Protein AF-L1JJF8-F1 (afdb_monomer_lite)

pLDDT: mean 75.27, std 17.09, range [31.27, 97.38]

Sequence (332 aa):
MLRVLYLCFYNLFGLCGWAMILFQVVSILLEGRVTNLWKELEGTVKLVQGAAVLEIMHSLLGLVRSPVSRTFVQVTSRLLTVWASMDPLYTYPYTPFPKGKGCNYSIDVVECSEEWNYYIGAMTLIAWSFAEIIRYSFYGINTVSPKSVPFVLVWFRYSGFIILYPVGVAGEMLCAYMTLPLLQKGMCPRFEGFLQTCPSYSVTLLYVFLANYVSCEDKACSAVEDGVWGLPWLYTTMLGERKKRLYPKPAPKLQGVVFPVSKNGERSTTNAAKEIFAMAMESTDAKMADKVKKEKNWRFGYTKHILNNLVVSAKSQKHQKLTKVLQGDRDC

Secondary structure (DSSP, 8-state):
-HHHHHHHH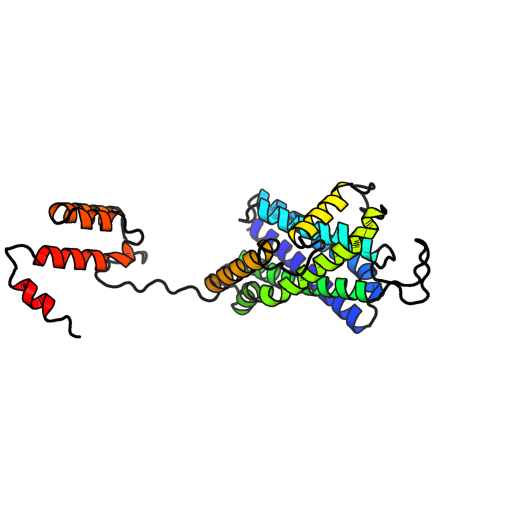HHHHHHHHHHHHHHHHHHHHHTT-GGGHHHHHHHHHHHHHHTTHHHHHHHHTTSS-S-HHHHHHHHHHHHIIIIIIIHHHHHS----S---TTPPPBTTB-S---THHHHHHHHHHHHHHHHHHHHHHHHHHHHH-TT---HHHHHHHHHTHHHHHHHHHHHHHHHHHHHHHHHHTT-----TTS--S--HHHHHHHHHHHHTT----SS-S-TTSSS-SHHHHHHHHHHHHHHHHHSPPPPPPP-SS-PPBPTTS-B---HHHHHHHHHHHHTT-HHHHHHHHH-TTHHHHHHHHHHHHHHHHHTSGGGHHHHHHHHHT---

Radius of gyration: 30.52 Å; chains: 1; bounding box: 66×54×93 Å

InterPro domains:
  IPR007482 Protein-tyrosine phosphatase-like, PTPLA [PF04387] (49-246)
  IPR007482 Protein-tyrosine phosphatase-like, PTPLA [PTHR11035] (5-246)

Organism: Guillardia theta (strain CCMP2712) (NCBI:txid905079)

Foldseek 3Di:
DVLLVVLLVLLVLLLVLLVVLLVLLVVCVVVVVLLCSCVVCLVSCCVSLVSLVVVLVCCVVVSDVDDSVVSCVVSVLSVLLSFLFVQLLSVFLDFPDDDDPPDDDDSPDNPDRDSVLSVLVSLLSNLVSQLRNLVSLQSSCCSVPVVPPDLVSVLCNLPVCVPSVVSNVVSSLVSLVGSLVVLVVQSGGPPPPDDPGSDPVSSVVSVVVNQQPDPDPDDDPPPPPPNHCPPVVVVVVSVVVSCCRNPPPPDPDQDDDFADADPVRDGDPDVVVLLVLLVVCCVQDVVLSVVSNPDPCCRRCVVVSVVVSVQSVCPPPVRVVVNVVVVVPPPD

Structure (mmCIF, N/CA/C/O backbone):
data_AF-L1JJF8-F1
#
_entry.id   AF-L1JJF8-F1
#
loop_
_atom_site.group_PDB
_atom_site.id
_atom_site.type_symbol
_atom_site.label_atom_id
_atom_site.label_alt_id
_atom_site.label_comp_id
_atom_site.label_asym_id
_atom_site.label_entity_id
_atom_site.label_seq_id
_atom_site.pdbx_PDB_ins_code
_atom_site.Cartn_x
_atom_site.Cartn_y
_atom_site.Cartn_z
_atom_site.occupancy
_atom_site.B_iso_or_equiv
_atom_site.auth_seq_id
_atom_site.auth_comp_id
_atom_site.auth_asym_id
_atom_site.auth_atom_id
_atom_site.pdbx_PDB_model_num
ATOM 1 N N . MET A 1 1 ? -9.416 -24.762 9.577 1.00 76.38 1 MET A N 1
ATOM 2 C CA . MET A 1 1 ? -7.965 -24.968 9.362 1.00 76.38 1 MET A CA 1
ATOM 3 C C . MET A 1 1 ? -7.557 -24.707 7.915 1.00 76.38 1 MET A C 1
ATOM 5 O O . MET A 1 1 ? -6.690 -23.870 7.716 1.00 76.38 1 MET A O 1
ATOM 9 N N . LEU A 1 2 ? -8.230 -25.295 6.915 1.00 87.38 2 LEU A N 1
ATOM 10 C CA . LEU A 1 2 ? -7.904 -25.105 5.488 1.00 87.38 2 LEU A CA 1
ATOM 11 C C . LEU A 1 2 ? -7.797 -23.631 5.044 1.00 87.38 2 LEU A C 1
ATOM 13 O O . LEU A 1 2 ? -6.813 -23.247 4.426 1.00 87.38 2 LEU A O 1
ATOM 17 N N . ARG A 1 3 ? -8.757 -22.781 5.439 1.00 88.44 3 ARG A N 1
ATOM 18 C CA . ARG A 1 3 ? -8.726 -21.329 5.166 1.00 88.44 3 ARG A CA 1
ATOM 19 C C . ARG A 1 3 ? -7.463 -20.641 5.692 1.00 88.44 3 ARG A C 1
ATOM 21 O O . ARG A 1 3 ? -6.893 -19.810 5.000 1.00 88.44 3 ARG A O 1
ATOM 28 N N . VAL A 1 4 ? -7.056 -20.960 6.921 1.00 87.56 4 VAL A N 1
ATOM 29 C CA . VAL A 1 4 ? -5.879 -20.350 7.562 1.00 87.56 4 VAL A CA 1
ATOM 30 C C . VAL A 1 4 ? -4.616 -20.795 6.836 1.00 87.56 4 VAL A C 1
ATOM 32 O O . VAL A 1 4 ? -3.789 -19.955 6.508 1.00 87.56 4 VAL A O 1
ATOM 35 N N . LEU A 1 5 ? -4.510 -22.087 6.519 1.00 90.38 5 LEU A N 1
ATOM 36 C CA . LEU A 1 5 ? -3.380 -22.646 5.781 1.00 90.38 5 LEU A CA 1
ATOM 37 C C . LEU A 1 5 ? -3.242 -22.016 4.386 1.00 90.38 5 LEU A C 1
ATOM 39 O O . LEU A 1 5 ? -2.166 -21.546 4.031 1.00 90.38 5 LEU A O 1
ATOM 43 N N . TYR A 1 6 ? -4.343 -21.929 3.636 1.00 93.50 6 TYR A N 1
ATOM 44 C CA . TYR A 1 6 ? -4.382 -21.263 2.333 1.00 93.50 6 TYR A CA 1
ATOM 45 C C . TYR A 1 6 ? -3.924 -19.801 2.416 1.00 93.50 6 TYR A C 1
ATOM 47 O O . TYR A 1 6 ? -3.052 -19.381 1.660 1.00 93.50 6 TYR A O 1
ATOM 55 N N . LEU A 1 7 ? -4.464 -19.033 3.369 1.00 92.12 7 LEU A N 1
ATOM 56 C CA . LEU A 1 7 ? -4.070 -17.637 3.564 1.00 92.12 7 LEU A CA 1
ATOM 57 C C . LEU A 1 7 ? -2.601 -17.512 3.993 1.00 92.12 7 LEU A C 1
ATOM 59 O O . LEU A 1 7 ? -1.944 -16.552 3.606 1.00 92.12 7 LEU A O 1
ATOM 63 N N . CYS A 1 8 ? -2.059 -18.466 4.753 1.00 92.12 8 CYS A N 1
ATOM 64 C CA . CYS A 1 8 ? -0.632 -18.487 5.081 1.00 92.12 8 CYS A CA 1
ATOM 65 C C . CYS A 1 8 ? 0.222 -18.677 3.825 1.00 92.12 8 CYS A C 1
ATOM 67 O O . CYS A 1 8 ? 1.155 -17.907 3.622 1.00 92.12 8 CYS A O 1
ATOM 69 N N . PHE A 1 9 ? -0.128 -19.632 2.956 1.00 93.62 9 PHE A N 1
ATOM 70 C CA . PHE A 1 9 ? 0.574 -19.833 1.686 1.00 93.62 9 PHE A CA 1
ATOM 71 C C . PHE A 1 9 ? 0.480 -18.615 0.770 1.00 93.62 9 PHE A C 1
ATOM 73 O O . PHE A 1 9 ? 1.494 -18.196 0.221 1.00 93.62 9 PHE A O 1
ATOM 80 N N . TYR A 1 10 ? -0.702 -18.007 0.651 1.00 94.50 10 TYR A N 1
ATOM 81 C CA . TYR A 1 10 ? -0.886 -16.791 -0.140 1.00 94.50 10 TYR A CA 1
ATOM 82 C C . TYR A 1 10 ? -0.010 -15.637 0.371 1.00 94.50 10 TYR A C 1
ATOM 84 O O . TYR A 1 10 ? 0.712 -15.011 -0.402 1.00 94.50 10 TYR A O 1
ATOM 92 N N . ASN A 1 11 ? -0.022 -15.384 1.684 1.00 94.75 11 ASN A N 1
ATOM 93 C CA . ASN A 1 11 ? 0.802 -14.327 2.272 1.00 94.75 11 ASN A CA 1
ATOM 94 C C . ASN A 1 11 ? 2.301 -14.635 2.146 1.00 94.75 11 ASN A C 1
ATOM 96 O O . ASN A 1 11 ? 3.083 -13.718 1.920 1.00 94.75 11 ASN A O 1
ATOM 100 N N . LEU A 1 12 ? 2.709 -15.903 2.262 1.00 95.31 12 LEU A N 1
ATOM 101 C CA . LEU A 1 12 ? 4.101 -16.309 2.070 1.00 95.31 12 LEU A CA 1
ATOM 102 C C . LEU A 1 12 ? 4.545 -16.125 0.614 1.00 95.31 12 LEU A C 1
ATOM 104 O O . LEU A 1 12 ? 5.628 -15.602 0.378 1.00 95.31 12 LEU A O 1
ATOM 108 N N . PHE A 1 13 ? 3.696 -16.487 -0.351 1.00 95.81 13 PHE A N 1
ATOM 109 C CA . PHE A 1 13 ? 3.946 -16.246 -1.771 1.00 95.81 13 PHE A CA 1
ATOM 110 C C . PHE A 1 13 ? 4.149 -14.754 -2.050 1.00 95.81 13 PHE A C 1
ATOM 112 O O . PHE A 1 13 ? 5.155 -14.377 -2.648 1.00 95.81 13 PHE A O 1
ATOM 119 N N . GLY A 1 14 ? 3.246 -13.901 -1.554 1.00 95.50 14 GLY A N 1
ATOM 120 C CA . GLY A 1 14 ? 3.381 -12.450 -1.678 1.00 95.50 14 GLY A CA 1
ATOM 121 C C . GLY A 1 14 ? 4.668 -11.933 -1.031 1.00 95.50 14 GLY A C 1
ATOM 122 O O . GLY A 1 14 ? 5.417 -11.188 -1.657 1.00 95.50 14 GLY A O 1
ATOM 123 N N . LEU A 1 15 ? 4.972 -12.375 0.192 1.00 96.44 15 LEU A N 1
ATOM 124 C CA . LEU A 1 15 ? 6.186 -11.990 0.913 1.00 96.44 15 LEU A CA 1
ATOM 125 C C . LEU A 1 15 ? 7.460 -12.353 0.138 1.00 96.44 15 LEU A C 1
ATOM 127 O O . LEU A 1 15 ? 8.314 -11.493 -0.067 1.00 96.44 15 LEU A O 1
ATOM 131 N N . CYS A 1 16 ? 7.583 -13.607 -0.300 1.00 97.00 16 CYS A N 1
ATOM 132 C CA . CYS A 1 16 ? 8.743 -14.086 -1.046 1.00 97.00 16 CYS A CA 1
ATOM 133 C C . CYS A 1 16 ? 8.856 -13.409 -2.416 1.00 97.00 16 CYS A C 1
ATOM 135 O O . CYS A 1 16 ? 9.957 -13.032 -2.808 1.00 97.00 16 CYS A O 1
ATOM 137 N N . GLY A 1 17 ? 7.734 -13.205 -3.112 1.00 96.62 17 GLY A N 1
ATOM 138 C CA . GLY A 1 17 ? 7.702 -12.526 -4.405 1.00 96.62 17 GLY A CA 1
ATOM 139 C C . GLY A 1 17 ? 8.221 -11.091 -4.318 1.00 96.62 17 GLY A C 1
ATOM 140 O O . GLY A 1 17 ? 9.129 -10.716 -5.054 1.00 96.62 17 GLY A O 1
ATOM 141 N N . TRP A 1 18 ? 7.721 -10.300 -3.365 1.00 97.12 18 TRP A N 1
ATOM 142 C CA . TRP A 1 18 ? 8.188 -8.921 -3.178 1.00 97.12 18 TRP A CA 1
ATOM 143 C C . TRP A 1 18 ? 9.603 -8.830 -2.598 1.00 97.12 18 TRP A C 1
ATOM 145 O O . TRP A 1 18 ? 10.335 -7.905 -2.940 1.00 97.12 18 TRP A O 1
ATOM 155 N N . ALA A 1 19 ? 10.025 -9.788 -1.768 1.00 97.38 19 ALA A N 1
ATOM 156 C CA . ALA A 1 19 ? 11.413 -9.867 -1.310 1.00 97.38 19 ALA A CA 1
ATOM 157 C C . ALA A 1 19 ? 12.384 -10.171 -2.463 1.00 97.38 19 ALA A C 1
ATOM 159 O O . ALA A 1 19 ? 13.449 -9.561 -2.539 1.00 97.38 19 ALA A O 1
ATOM 160 N N . MET A 1 20 ? 12.001 -11.064 -3.381 1.00 96.62 20 MET A N 1
ATOM 161 C CA . MET A 1 20 ? 12.774 -11.365 -4.587 1.00 96.62 20 MET A CA 1
ATOM 162 C C . MET A 1 20 ? 12.875 -10.141 -5.502 1.00 96.62 20 MET A C 1
ATOM 164 O O . MET A 1 20 ? 13.978 -9.798 -5.917 1.00 96.62 20 MET A O 1
ATOM 168 N N . ILE A 1 21 ? 11.759 -9.445 -5.746 1.00 96.75 21 ILE A N 1
ATOM 169 C CA . ILE A 1 21 ? 11.742 -8.191 -6.516 1.00 96.75 21 ILE A CA 1
ATOM 170 C C . ILE A 1 21 ? 12.691 -7.169 -5.883 1.00 96.75 21 ILE A C 1
ATOM 172 O O . ILE A 1 21 ? 13.545 -6.626 -6.578 1.00 96.75 21 ILE A O 1
ATOM 176 N N . LEU A 1 22 ? 12.603 -6.942 -4.567 1.00 97.12 22 LEU A N 1
ATOM 177 C CA . LEU A 1 22 ? 13.482 -5.999 -3.872 1.00 97.12 22 LEU A CA 1
ATOM 178 C C . LEU A 1 22 ? 14.960 -6.353 -4.051 1.00 97.12 22 LEU A C 1
ATOM 180 O O . LEU A 1 22 ? 15.766 -5.475 -4.348 1.00 97.12 22 LEU A O 1
ATOM 184 N N . PHE A 1 23 ? 15.302 -7.630 -3.878 1.00 96.38 23 PHE A N 1
ATOM 185 C CA . PHE A 1 23 ? 16.666 -8.112 -4.059 1.00 96.38 23 PHE A CA 1
ATOM 186 C C . PHE A 1 23 ? 17.162 -7.847 -5.485 1.00 96.38 23 PHE A C 1
ATOM 188 O O . PHE A 1 23 ? 18.214 -7.239 -5.653 1.00 96.38 23 PHE A O 1
ATOM 195 N N . GLN A 1 24 ? 16.372 -8.209 -6.500 1.00 94.81 24 GLN A N 1
ATOM 196 C CA . GLN A 1 24 ? 16.723 -7.997 -7.905 1.00 94.81 24 GLN A CA 1
ATOM 197 C C . GLN A 1 24 ? 16.903 -6.512 -8.245 1.00 94.81 24 GLN A C 1
ATOM 199 O O . GLN A 1 24 ? 17.901 -6.155 -8.868 1.00 94.81 24 GLN A O 1
ATOM 204 N N . VAL A 1 25 ? 15.995 -5.631 -7.797 1.00 95.50 25 VAL A N 1
ATOM 205 C CA . VAL A 1 25 ? 16.138 -4.182 -8.031 1.00 95.50 25 VAL A CA 1
ATOM 206 C C . VAL A 1 25 ? 17.438 -3.664 -7.419 1.00 95.50 25 VAL A C 1
ATOM 208 O O . VAL A 1 25 ? 18.188 -2.953 -8.083 1.00 95.50 25 VAL A O 1
ATOM 211 N N . VAL A 1 26 ? 17.722 -4.018 -6.162 1.00 95.50 26 VAL A N 1
ATOM 212 C CA . VAL A 1 26 ? 18.929 -3.549 -5.469 1.00 95.50 26 VAL A CA 1
ATOM 213 C C . VAL A 1 26 ? 20.191 -4.071 -6.154 1.00 95.50 26 VAL A C 1
ATOM 215 O O . VAL A 1 26 ? 21.112 -3.289 -6.372 1.00 95.50 26 VAL A O 1
ATOM 218 N N . SER A 1 27 ? 20.230 -5.345 -6.552 1.00 94.69 27 SER A N 1
ATOM 219 C CA . SER A 1 27 ? 21.360 -5.916 -7.295 1.00 94.69 27 SER A CA 1
ATOM 220 C C . SER A 1 27 ? 21.616 -5.178 -8.610 1.00 94.69 27 SER A C 1
ATOM 222 O O . SER A 1 27 ? 22.746 -4.773 -8.871 1.00 94.69 27 SER A O 1
ATOM 224 N N . ILE A 1 28 ? 20.571 -4.910 -9.398 1.00 93.50 28 ILE A N 1
ATOM 225 C CA . ILE A 1 28 ? 20.694 -4.186 -10.673 1.00 93.50 28 ILE A CA 1
ATOM 226 C C . ILE A 1 28 ? 21.213 -2.758 -10.465 1.00 93.50 28 ILE A C 1
ATOM 228 O O . ILE A 1 28 ? 22.040 -2.283 -11.247 1.00 93.50 28 ILE A O 1
ATOM 232 N N . LEU A 1 29 ? 20.758 -2.078 -9.407 1.00 93.56 29 LEU A N 1
ATOM 233 C CA . LEU A 1 29 ? 21.234 -0.738 -9.060 1.00 93.56 29 LEU A CA 1
ATOM 234 C C . LEU A 1 29 ? 22.703 -0.741 -8.623 1.00 93.56 29 LEU A C 1
ATOM 236 O O . LEU A 1 29 ? 23.457 0.131 -9.047 1.00 93.56 29 LEU A O 1
ATOM 240 N N . LEU A 1 30 ? 23.117 -1.712 -7.805 1.00 94.25 30 LEU A N 1
ATOM 241 C CA . LEU A 1 30 ? 24.504 -1.831 -7.341 1.00 94.25 30 LEU A CA 1
ATOM 242 C C . LEU A 1 30 ? 25.475 -2.166 -8.477 1.00 94.25 30 LEU A C 1
ATOM 244 O O . LEU A 1 30 ? 26.619 -1.722 -8.459 1.00 94.25 30 LEU A O 1
ATOM 248 N N . GLU A 1 31 ? 25.018 -2.918 -9.474 1.00 93.12 31 GLU A N 1
ATOM 249 C CA . GLU A 1 31 ? 25.802 -3.263 -10.661 1.00 93.12 31 GLU A CA 1
ATOM 250 C C . GLU A 1 31 ? 25.806 -2.155 -11.729 1.00 93.12 31 GLU A C 1
ATOM 252 O O . GLU A 1 31 ? 26.486 -2.287 -12.744 1.00 93.12 31 GLU A O 1
ATOM 257 N N . GLY A 1 32 ? 25.047 -1.069 -11.534 1.00 88.44 32 GLY A N 1
ATOM 258 C CA . GLY A 1 32 ? 24.953 0.035 -12.494 1.00 88.44 32 GLY A CA 1
ATOM 259 C C . GLY A 1 32 ? 24.222 -0.324 -13.793 1.00 88.44 32 GLY A C 1
ATOM 260 O O . GLY A 1 32 ? 24.342 0.387 -14.785 1.00 88.44 32 GLY A O 1
ATOM 261 N N . ARG A 1 33 ? 23.446 -1.418 -13.816 1.00 87.69 33 ARG A N 1
ATOM 262 C CA . ARG A 1 33 ? 22.752 -1.931 -15.014 1.00 87.69 33 ARG A CA 1
ATOM 263 C C . ARG A 1 33 ? 21.290 -1.482 -15.082 1.00 87.69 33 ARG A C 1
ATOM 265 O O . ARG A 1 33 ? 20.423 -2.253 -15.487 1.00 87.69 33 ARG A O 1
ATOM 272 N N . VAL A 1 34 ? 21.002 -0.242 -14.679 1.00 85.19 34 VAL A N 1
ATOM 273 C CA . VAL A 1 34 ? 19.629 0.262 -14.463 1.00 85.19 34 VAL A CA 1
ATOM 274 C C . VAL A 1 34 ? 18.732 0.158 -15.707 1.00 85.19 34 VAL A C 1
ATOM 276 O O . VAL A 1 34 ? 17.529 -0.049 -15.587 1.00 85.19 34 VAL A O 1
ATOM 279 N N . THR A 1 35 ? 19.307 0.201 -16.909 1.00 83.31 35 THR A N 1
ATOM 280 C CA . THR A 1 35 ? 18.588 0.032 -18.184 1.00 83.31 35 THR A CA 1
ATOM 281 C C . THR A 1 35 ? 18.005 -1.371 -18.382 1.00 83.31 35 THR A C 1
ATOM 283 O O . THR A 1 35 ? 17.014 -1.531 -19.089 1.00 83.31 35 THR A O 1
ATOM 286 N N . ASN A 1 36 ? 18.558 -2.395 -17.720 1.00 85.25 36 ASN A N 1
ATOM 287 C CA . ASN A 1 36 ? 18.043 -3.768 -17.760 1.00 85.25 36 ASN A CA 1
ATOM 288 C C . ASN A 1 36 ? 16.942 -4.033 -16.721 1.00 85.25 36 ASN A C 1
ATOM 290 O O . ASN A 1 36 ? 16.391 -5.133 -16.698 1.00 85.25 36 ASN A O 1
ATOM 294 N N . LEU A 1 37 ? 16.598 -3.042 -15.886 1.00 89.25 37 LEU A N 1
ATOM 295 C CA . LEU A 1 37 ? 15.653 -3.190 -14.778 1.00 89.25 37 LEU A CA 1
ATOM 296 C C . LEU A 1 37 ? 14.344 -3.852 -15.219 1.00 89.25 37 LEU A C 1
ATOM 298 O O . LEU A 1 37 ? 13.970 -4.892 -14.690 1.00 89.25 37 LEU A O 1
ATOM 302 N N . TRP A 1 38 ? 13.643 -3.274 -16.197 1.00 88.12 38 TRP A N 1
ATOM 303 C CA . TRP A 1 38 ? 12.345 -3.811 -16.608 1.00 88.12 38 TRP A CA 1
ATOM 304 C C . TRP A 1 38 ? 12.478 -5.154 -17.323 1.00 88.12 38 TRP A C 1
ATOM 306 O O . TRP A 1 38 ? 11.731 -6.076 -17.024 1.00 88.12 38 TRP A O 1
ATOM 316 N N . LYS A 1 39 ? 13.488 -5.305 -18.185 1.00 87.06 39 LYS A N 1
ATOM 317 C CA . LYS A 1 39 ? 13.734 -6.541 -18.939 1.00 87.06 39 LYS A CA 1
ATOM 318 C C . LYS A 1 39 ? 13.906 -7.767 -18.035 1.00 87.06 39 LYS A C 1
ATOM 320 O O . LYS A 1 39 ? 13.474 -8.856 -18.397 1.00 87.06 39 LYS A O 1
ATOM 325 N N . GLU A 1 40 ? 14.540 -7.597 -16.875 1.00 89.38 40 GLU A N 1
ATOM 326 C CA . GLU A 1 40 ? 14.749 -8.683 -15.912 1.00 89.38 40 GLU A CA 1
ATOM 327 C C . GLU A 1 40 ? 13.571 -8.851 -14.930 1.00 89.38 40 GLU A C 1
ATOM 329 O O . GLU A 1 40 ? 13.304 -9.967 -14.483 1.00 89.38 40 GLU A O 1
ATOM 334 N N . LEU A 1 41 ? 12.846 -7.774 -14.595 1.00 91.75 41 LEU A N 1
ATOM 335 C CA . LEU A 1 41 ? 11.808 -7.798 -13.555 1.00 91.75 41 LEU A CA 1
ATOM 336 C C . LEU A 1 41 ? 10.367 -7.906 -14.054 1.00 91.75 41 LEU A C 1
ATOM 338 O O . LEU A 1 41 ? 9.504 -8.289 -13.263 1.00 91.75 41 LEU A O 1
ATOM 342 N N . GLU A 1 42 ? 10.082 -7.578 -15.314 1.00 89.19 42 GLU A N 1
ATOM 343 C CA . GLU A 1 42 ? 8.723 -7.481 -15.862 1.00 89.19 42 GLU A CA 1
ATOM 344 C C . GLU A 1 42 ? 7.881 -8.721 -15.534 1.00 89.19 42 GLU A C 1
ATOM 346 O O . GLU A 1 42 ? 6.795 -8.604 -14.961 1.00 89.19 42 GLU A O 1
ATOM 351 N N . GLY A 1 43 ? 8.400 -9.915 -15.838 1.00 89.25 43 GLY A N 1
ATOM 352 C CA . GLY A 1 43 ? 7.693 -11.175 -15.601 1.00 89.25 43 GLY A CA 1
ATOM 353 C C . GLY A 1 43 ? 7.387 -11.408 -14.119 1.00 89.25 43 GLY A C 1
ATOM 354 O O . GLY A 1 43 ? 6.256 -11.742 -13.758 1.00 89.25 43 GLY A O 1
ATOM 355 N N . THR A 1 44 ? 8.367 -11.168 -13.246 1.00 91.94 44 THR A N 1
ATOM 356 C CA . THR A 1 44 ? 8.215 -11.333 -11.793 1.00 91.94 44 THR A CA 1
ATOM 357 C C . THR A 1 44 ? 7.209 -10.333 -11.223 1.00 91.94 44 THR A C 1
ATOM 359 O O . THR A 1 44 ? 6.315 -10.717 -10.467 1.00 91.94 44 THR A O 1
ATOM 362 N N . VAL A 1 45 ? 7.303 -9.057 -11.612 1.00 92.94 45 VAL A N 1
ATOM 363 C CA . VAL A 1 45 ? 6.400 -7.992 -11.149 1.00 92.94 45 VAL A CA 1
ATOM 364 C C . VAL A 1 45 ? 4.972 -8.257 -11.617 1.00 92.94 45 VAL A C 1
ATOM 366 O O . VAL A 1 45 ? 4.058 -8.216 -10.793 1.00 92.94 45 VAL A O 1
ATOM 369 N N . LYS A 1 46 ? 4.761 -8.594 -12.897 1.00 91.25 46 LYS A N 1
ATOM 370 C CA . LYS A 1 46 ? 3.430 -8.925 -13.434 1.00 91.25 46 LYS A CA 1
ATOM 371 C C . LYS A 1 46 ? 2.824 -10.146 -12.738 1.00 91.25 46 LYS A C 1
ATOM 373 O O . LYS A 1 46 ? 1.646 -10.116 -12.389 1.00 91.25 46 LYS A O 1
ATOM 378 N N . LEU A 1 47 ? 3.611 -11.189 -12.463 1.00 92.31 47 LEU A N 1
ATOM 379 C CA . LEU A 1 47 ? 3.129 -12.379 -11.754 1.00 92.31 47 LEU A CA 1
ATOM 380 C C . LEU A 1 47 ? 2.701 -12.055 -10.314 1.00 92.31 47 LEU A C 1
ATOM 382 O O . LEU A 1 47 ? 1.577 -12.360 -9.908 1.00 92.31 47 LEU A O 1
ATOM 386 N N . VAL A 1 48 ? 3.585 -11.421 -9.539 1.00 94.12 48 VAL A N 1
ATOM 387 C CA . VAL A 1 48 ? 3.346 -11.13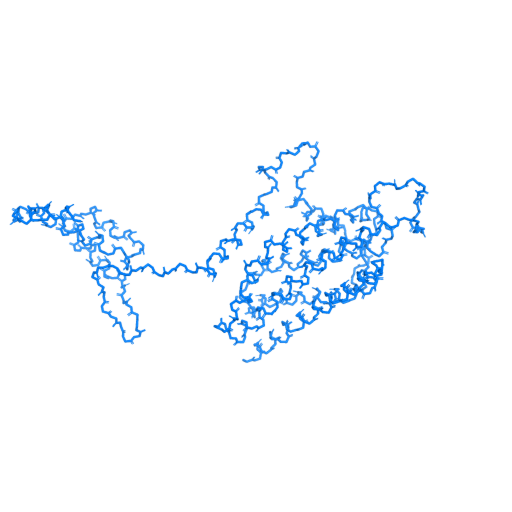1 -8.117 1.00 94.12 48 VAL A CA 1
ATOM 388 C C . VAL A 1 48 ? 2.233 -10.092 -7.948 1.00 94.12 48 VAL A C 1
ATOM 390 O O . VAL A 1 48 ? 1.358 -10.260 -7.098 1.00 94.12 48 VAL A O 1
ATOM 393 N N . GLN A 1 49 ? 2.214 -9.045 -8.776 1.00 92.75 49 GLN A N 1
ATOM 394 C CA . GLN A 1 49 ? 1.162 -8.028 -8.748 1.00 92.75 49 GLN A CA 1
ATOM 395 C C . GLN A 1 49 ? -0.175 -8.579 -9.272 1.00 92.75 49 GLN A C 1
ATOM 397 O O . GLN A 1 49 ? -1.226 -8.221 -8.742 1.00 92.75 49 GLN A O 1
ATOM 402 N N . GLY A 1 50 ? -0.153 -9.481 -10.258 1.00 90.75 50 GLY A N 1
ATOM 403 C CA . GLY A 1 50 ? -1.344 -10.159 -10.779 1.00 90.75 50 GLY A CA 1
ATOM 404 C C . GLY A 1 50 ? -2.015 -11.061 -9.741 1.00 90.75 50 GLY A C 1
ATOM 405 O O . GLY A 1 50 ? -3.243 -11.115 -9.668 1.00 90.75 50 GLY A O 1
ATOM 406 N N . ALA A 1 51 ? -1.233 -11.686 -8.854 1.00 92.44 51 ALA A N 1
ATOM 407 C CA . ALA A 1 51 ? -1.769 -12.475 -7.745 1.00 92.44 51 ALA A CA 1
ATOM 408 C C . ALA A 1 51 ? -2.661 -11.653 -6.791 1.00 92.44 51 ALA A C 1
ATOM 410 O O . ALA A 1 51 ? -3.548 -12.225 -6.158 1.00 92.44 51 ALA A O 1
ATOM 411 N N . ALA A 1 52 ? -2.511 -10.320 -6.746 1.00 90.44 52 ALA A N 1
ATOM 412 C CA . ALA A 1 52 ? -3.352 -9.440 -5.932 1.00 90.44 52 ALA A CA 1
ATOM 413 C C . ALA A 1 52 ? -4.834 -9.438 -6.360 1.00 90.44 52 ALA A C 1
ATOM 415 O O . ALA A 1 52 ? -5.702 -9.079 -5.564 1.00 90.44 52 ALA A O 1
ATOM 416 N N . VAL A 1 53 ? -5.168 -9.900 -7.574 1.00 90.94 53 VAL A N 1
ATOM 417 C CA . VAL A 1 53 ? -6.566 -10.132 -7.992 1.00 90.94 53 VAL A CA 1
ATOM 418 C C . VAL A 1 53 ? -7.267 -11.120 -7.052 1.00 90.94 53 VAL A C 1
ATOM 420 O O . VAL A 1 53 ? -8.461 -10.975 -6.771 1.00 90.94 53 VAL A O 1
ATOM 423 N N . LEU A 1 54 ? -6.527 -12.080 -6.486 1.00 91.06 54 LEU A N 1
ATOM 424 C CA . LEU A 1 54 ? -7.067 -13.005 -5.492 1.00 91.06 54 LEU A CA 1
ATOM 425 C C . LEU A 1 54 ? -7.544 -12.281 -4.226 1.00 91.06 54 LEU A C 1
ATOM 427 O O . LEU A 1 54 ? -8.481 -12.763 -3.602 1.00 91.06 54 LEU A O 1
ATOM 431 N N . GLU A 1 55 ? -7.011 -11.105 -3.877 1.00 89.62 55 GLU A N 1
ATOM 432 C CA . GLU A 1 55 ? -7.495 -10.323 -2.724 1.00 89.62 55 GLU A CA 1
ATOM 433 C C . GLU A 1 55 ? -8.930 -9.835 -2.929 1.00 89.62 55 GLU A C 1
ATOM 435 O O . GLU A 1 55 ? -9.735 -9.829 -1.990 1.00 89.62 55 GLU A O 1
ATOM 440 N N . ILE A 1 56 ? -9.281 -9.482 -4.171 1.00 88.81 56 ILE A N 1
ATOM 441 C CA . ILE A 1 56 ? -10.656 -9.137 -4.539 1.00 88.81 56 ILE A CA 1
ATOM 442 C C . ILE A 1 56 ? -11.539 -10.368 -4.315 1.00 88.81 56 ILE A C 1
ATOM 444 O O . ILE A 1 56 ? -12.560 -10.268 -3.633 1.00 88.81 56 ILE A O 1
ATOM 448 N N . MET A 1 57 ? -11.107 -11.543 -4.783 1.00 90.19 57 MET A N 1
ATOM 449 C CA . MET A 1 57 ? -11.833 -12.801 -4.571 1.00 90.19 57 MET A CA 1
ATOM 450 C C . MET A 1 57 ? -11.956 -13.156 -3.085 1.00 90.19 57 MET A C 1
ATOM 452 O O . MET A 1 57 ? -13.019 -13.581 -2.634 1.00 90.19 57 MET A O 1
ATOM 456 N N . HIS A 1 58 ? -10.912 -12.930 -2.283 1.00 91.56 58 HIS A N 1
ATOM 457 C CA . HIS A 1 58 ? -10.946 -13.188 -0.844 1.00 91.56 58 HIS A CA 1
ATOM 458 C C . HIS A 1 58 ? -11.962 -12.302 -0.126 1.00 91.56 58 HIS A C 1
ATOM 460 O O . HIS A 1 58 ? -12.626 -12.768 0.802 1.00 91.56 58 HIS A O 1
ATOM 466 N N . SER A 1 59 ? -12.090 -11.040 -0.542 1.00 88.62 59 SER A N 1
ATOM 467 C CA . SER A 1 59 ? -13.095 -10.123 0.001 1.00 88.62 59 SER A CA 1
ATOM 468 C C . SER A 1 59 ? -14.518 -10.505 -0.430 1.00 88.62 59 SER A C 1
ATOM 470 O O . SER A 1 59 ? -15.407 -10.567 0.418 1.00 88.62 59 SER A O 1
ATOM 472 N N . LEU A 1 60 ? -14.717 -10.850 -1.710 1.00 88.81 60 LEU A N 1
ATOM 473 C CA . LEU A 1 60 ? -16.008 -11.250 -2.283 1.00 88.81 60 LEU A CA 1
ATOM 474 C C . LEU A 1 60 ? -16.563 -12.521 -1.635 1.00 88.81 60 LEU A C 1
ATOM 476 O O . LEU A 1 60 ? -17.737 -12.579 -1.285 1.00 88.81 60 LEU A O 1
ATOM 480 N N . LEU A 1 61 ? -15.705 -13.523 -1.432 1.00 89.00 61 LEU A N 1
ATOM 481 C CA . LEU A 1 61 ? -16.077 -14.809 -0.835 1.00 89.00 61 LEU A CA 1
ATOM 482 C C . LEU A 1 61 ? -16.112 -14.773 0.705 1.00 89.00 61 LEU A C 1
ATOM 484 O O . LEU A 1 61 ? -16.341 -15.799 1.344 1.00 89.00 61 LEU A O 1
ATOM 488 N N . GLY A 1 62 ? -15.829 -13.625 1.337 1.00 85.19 62 GLY A N 1
ATOM 489 C CA . GLY A 1 62 ? -15.784 -13.499 2.799 1.00 85.19 62 GLY A CA 1
ATOM 490 C C . GLY A 1 62 ? -14.621 -14.251 3.473 1.00 85.19 62 GLY A C 1
ATOM 491 O O . GLY A 1 62 ? -14.600 -14.419 4.702 1.00 85.19 62 GLY A O 1
ATOM 492 N N . LEU A 1 63 ? -13.618 -14.679 2.696 1.00 85.06 63 LEU A N 1
ATOM 493 C CA . LEU A 1 63 ? -12.368 -15.262 3.200 1.00 85.06 63 LEU A CA 1
ATOM 494 C C . LEU A 1 63 ? -11.541 -14.244 3.991 1.00 85.06 63 LEU A C 1
ATOM 496 O O . LEU A 1 63 ? -10.780 -14.643 4.875 1.00 85.06 63 LEU A O 1
ATOM 500 N N . VAL A 1 64 ? -11.732 -12.946 3.755 1.00 84.00 64 VAL A N 1
ATOM 501 C CA . VAL A 1 64 ? -11.166 -11.851 4.554 1.00 84.00 64 VAL A CA 1
ATOM 502 C C . VAL A 1 64 ? -12.248 -10.799 4.807 1.00 84.00 64 VAL A C 1
ATOM 504 O O . VAL A 1 64 ? -13.049 -10.487 3.933 1.00 84.00 64 VAL A O 1
ATOM 507 N N . ARG A 1 65 ? -12.281 -10.235 6.021 1.00 79.88 65 ARG A N 1
ATOM 508 C CA . ARG A 1 65 ? -13.211 -9.153 6.384 1.00 79.88 65 ARG A CA 1
ATOM 509 C C . ARG A 1 65 ? -12.687 -7.816 5.853 1.00 79.88 65 ARG A C 1
ATOM 511 O O . ARG A 1 65 ? -12.070 -7.062 6.600 1.00 79.88 65 ARG A O 1
ATOM 518 N N . SER A 1 66 ? -12.915 -7.539 4.574 1.00 79.88 66 SER A N 1
ATOM 519 C CA . SER A 1 66 ? -12.612 -6.247 3.952 1.00 79.88 66 SER A CA 1
ATOM 520 C C . SER A 1 66 ? -13.764 -5.811 3.042 1.00 79.88 66 SER A C 1
ATOM 522 O O . SER A 1 66 ? -14.355 -6.669 2.386 1.00 79.88 66 SER A O 1
ATOM 524 N N . PRO A 1 67 ? -14.114 -4.513 2.982 1.00 84.25 67 PRO A N 1
ATOM 525 C CA . PRO A 1 67 ? -15.084 -4.020 2.012 1.00 84.25 67 PRO A CA 1
ATOM 526 C C . PRO A 1 67 ? -14.572 -4.231 0.582 1.00 84.25 67 PRO A C 1
ATOM 528 O O . PRO A 1 67 ? -13.528 -3.688 0.218 1.00 84.25 67 PRO A O 1
ATOM 531 N N . VAL A 1 68 ? -15.345 -4.959 -0.227 1.00 80.50 68 VAL A N 1
ATOM 532 C CA . VAL A 1 68 ? -14.998 -5.332 -1.611 1.00 80.50 68 VAL A CA 1
ATOM 533 C C . VAL A 1 68 ? -14.649 -4.118 -2.474 1.00 80.50 68 VAL A C 1
ATOM 535 O O . VAL A 1 68 ? -13.702 -4.156 -3.253 1.00 80.50 68 VAL A O 1
ATOM 538 N N . SER A 1 69 ? -15.380 -3.011 -2.319 1.00 72.69 69 SER A N 1
ATOM 539 C CA . SER A 1 69 ? -15.123 -1.787 -3.086 1.00 72.69 69 SER A CA 1
ATOM 540 C C . SER A 1 69 ? -13.732 -1.211 -2.821 1.00 72.69 69 SER A C 1
ATOM 542 O O . SER A 1 69 ? -13.058 -0.769 -3.748 1.00 72.69 69 SER A O 1
ATOM 544 N N . ARG A 1 70 ? -13.263 -1.263 -1.567 1.00 73.25 70 ARG A N 1
ATOM 545 C CA . ARG A 1 70 ? -11.939 -0.746 -1.196 1.00 73.25 70 ARG A CA 1
ATOM 546 C C . ARG A 1 70 ? -10.829 -1.627 -1.754 1.00 73.25 70 ARG A C 1
ATOM 548 O O . ARG A 1 70 ? -9.864 -1.099 -2.292 1.00 73.25 70 ARG A O 1
ATOM 555 N N . THR A 1 71 ? -10.981 -2.948 -1.666 1.00 79.19 71 THR A N 1
ATOM 556 C CA . THR A 1 71 ? -10.012 -3.896 -2.237 1.00 79.19 71 THR A CA 1
ATOM 557 C C . THR A 1 71 ? -9.984 -3.822 -3.757 1.00 79.19 71 THR A C 1
ATOM 559 O O . THR A 1 71 ? -8.910 -3.873 -4.341 1.00 79.19 71 THR A O 1
ATOM 562 N N . PHE A 1 72 ? -11.137 -3.629 -4.402 1.00 79.06 72 PHE A N 1
ATOM 563 C CA . PHE A 1 72 ? -11.220 -3.473 -5.851 1.00 79.06 72 PHE A CA 1
ATOM 564 C C . PHE A 1 72 ? -10.447 -2.244 -6.340 1.00 79.06 72 PHE A C 1
ATOM 566 O O . PHE A 1 72 ? -9.592 -2.383 -7.212 1.00 79.06 72 PHE A O 1
ATOM 573 N N . VAL A 1 73 ? -10.701 -1.064 -5.758 1.00 77.19 73 VAL A N 1
ATOM 574 C CA . VAL A 1 73 ? -9.998 0.174 -6.143 1.00 77.19 73 VAL A CA 1
ATOM 575 C C . VAL A 1 73 ? -8.497 0.048 -5.880 1.00 77.19 73 VAL A C 1
ATOM 577 O O . VAL A 1 73 ? -7.702 0.397 -6.745 1.00 77.19 73 VAL A O 1
ATOM 580 N N . GLN A 1 74 ? -8.113 -0.506 -4.725 1.00 78.38 74 GLN A N 1
ATOM 581 C CA . GLN A 1 74 ? -6.710 -0.672 -4.341 1.00 78.38 74 GLN A CA 1
ATOM 582 C C . GLN A 1 74 ? -5.940 -1.627 -5.266 1.00 78.38 74 GLN A C 1
ATOM 584 O O . GLN A 1 74 ? -4.784 -1.368 -5.589 1.00 78.38 74 GLN A O 1
ATOM 589 N N . VAL A 1 75 ? -6.544 -2.748 -5.665 1.00 85.19 75 VAL A N 1
ATOM 590 C CA . VAL A 1 75 ? -5.886 -3.723 -6.547 1.00 85.19 75 VAL A CA 1
ATOM 591 C C . VAL A 1 75 ? -5.876 -3.213 -7.985 1.00 85.19 75 VAL A C 1
ATOM 593 O O . VAL A 1 75 ? -4.835 -3.247 -8.636 1.00 85.19 75 VAL A O 1
ATOM 596 N N . THR A 1 76 ? -7.001 -2.681 -8.468 1.00 80.00 76 THR A N 1
ATOM 597 C CA . THR A 1 76 ? -7.122 -2.194 -9.849 1.00 80.00 76 THR A CA 1
ATOM 598 C C . THR A 1 76 ? -6.183 -1.024 -10.118 1.00 80.00 76 THR A C 1
ATOM 600 O O . THR A 1 76 ? -5.547 -1.011 -11.165 1.00 80.00 76 THR A O 1
ATOM 603 N N . SER A 1 77 ? -6.019 -0.083 -9.178 1.00 79.38 77 SER A N 1
ATOM 604 C CA . SER A 1 77 ? -5.080 1.033 -9.362 1.00 79.38 77 SER A CA 1
ATOM 605 C C . SER A 1 77 ? -3.644 0.547 -9.578 1.00 79.38 77 SER A C 1
ATOM 607 O O . SER A 1 77 ? -2.951 1.031 -10.465 1.00 79.38 77 SER A O 1
ATOM 609 N N . ARG A 1 78 ? -3.217 -0.477 -8.833 1.00 83.00 78 ARG A N 1
ATOM 610 C CA . ARG A 1 78 ? -1.867 -1.050 -8.923 1.00 83.00 78 ARG A CA 1
ATOM 611 C C . ARG A 1 78 ? -1.653 -1.858 -10.199 1.00 83.00 78 ARG A C 1
ATOM 613 O O . ARG A 1 78 ? -0.572 -1.798 -10.781 1.00 83.00 78 ARG A O 1
ATOM 620 N N . LEU A 1 79 ? -2.680 -2.584 -10.645 1.00 86.00 79 LEU A N 1
ATOM 621 C CA . LEU A 1 79 ? -2.673 -3.253 -11.948 1.00 86.00 79 LEU A CA 1
ATOM 622 C C . LEU A 1 79 ? -2.600 -2.225 -13.086 1.00 86.00 79 LEU A C 1
ATOM 624 O O . LEU A 1 79 ? -1.836 -2.406 -14.026 1.00 86.00 79 LEU A O 1
ATOM 628 N N . LEU A 1 80 ? -3.325 -1.110 -12.992 1.00 81.25 80 LEU A N 1
ATOM 629 C CA . LEU A 1 80 ? -3.216 -0.038 -13.980 1.00 81.25 80 LEU A CA 1
ATOM 630 C C . LEU A 1 80 ? -1.807 0.560 -13.999 1.00 81.25 80 LEU A C 1
ATOM 632 O O . LEU A 1 80 ? -1.254 0.725 -15.076 1.00 81.25 80 LEU A O 1
ATOM 636 N N . THR A 1 81 ? -1.168 0.794 -12.854 1.00 83.75 81 THR A N 1
ATOM 637 C CA . THR A 1 81 ? 0.213 1.297 -12.857 1.00 83.75 81 THR A CA 1
ATOM 638 C C . THR A 1 81 ? 1.185 0.330 -13.537 1.00 83.75 81 THR A C 1
ATOM 640 O O . THR A 1 81 ? 2.010 0.762 -14.336 1.00 83.75 81 THR A O 1
ATOM 643 N N . VAL A 1 82 ? 1.102 -0.976 -13.265 1.00 87.88 82 VAL A N 1
ATOM 644 C CA . VAL A 1 82 ? 2.037 -1.946 -13.865 1.00 87.88 82 VAL A CA 1
ATOM 645 C C . VAL A 1 82 ? 1.771 -2.135 -15.359 1.00 87.88 82 VAL A C 1
ATOM 647 O O . VAL A 1 82 ? 2.700 -2.023 -16.151 1.00 87.88 82 VAL A O 1
ATOM 650 N N . TRP A 1 83 ? 0.520 -2.387 -15.754 1.00 84.31 83 TRP A N 1
ATOM 651 C CA . TRP A 1 83 ? 0.187 -2.692 -17.148 1.00 84.31 83 TRP A CA 1
ATOM 652 C C . TRP A 1 83 ? -0.024 -1.437 -17.995 1.00 84.31 83 TRP A C 1
ATOM 654 O O . TRP A 1 83 ? 0.422 -1.406 -19.126 1.00 84.31 83 TRP A O 1
ATOM 664 N N . ALA A 1 84 ? -0.696 -0.399 -17.505 1.00 79.44 84 ALA A N 1
ATOM 665 C CA . ALA A 1 84 ? -0.976 0.793 -18.310 1.00 79.44 84 ALA A CA 1
ATOM 666 C C . ALA A 1 84 ? 0.134 1.854 -18.245 1.00 79.44 84 ALA A C 1
ATOM 668 O O . ALA A 1 84 ? 0.235 2.633 -19.189 1.00 79.44 84 ALA A O 1
ATOM 669 N N . SER A 1 85 ? 0.963 1.880 -17.189 1.00 81.56 85 SER A N 1
ATOM 670 C CA . SER A 1 85 ? 2.084 2.830 -17.067 1.00 81.56 85 SER A CA 1
ATOM 671 C C . SER A 1 85 ? 3.445 2.175 -17.321 1.00 81.56 85 SER A C 1
ATOM 673 O O . SER A 1 85 ? 4.093 2.453 -18.320 1.00 81.56 85 SER A O 1
ATOM 675 N N . MET A 1 86 ? 3.901 1.297 -16.424 1.00 85.06 86 MET A N 1
ATOM 676 C CA . MET A 1 86 ? 5.286 0.805 -16.431 1.00 85.06 86 MET A CA 1
ATOM 677 C C . MET A 1 86 ? 5.598 -0.051 -17.665 1.00 85.06 86 MET A C 1
ATOM 679 O O . MET A 1 86 ? 6.633 0.145 -18.293 1.00 85.06 86 MET A O 1
ATOM 683 N N . ASP A 1 87 ? 4.692 -0.949 -18.051 1.00 83.75 87 ASP A N 1
ATOM 684 C CA . ASP A 1 87 ? 4.887 -1.834 -19.201 1.00 83.75 87 ASP A CA 1
ATOM 685 C C . ASP A 1 87 ? 5.166 -1.087 -20.519 1.00 83.75 87 ASP A C 1
ATOM 687 O O . ASP A 1 87 ? 6.240 -1.285 -21.091 1.00 83.75 87 ASP A O 1
ATOM 691 N N . PRO A 1 88 ? 4.291 -0.185 -21.006 1.00 77.25 88 PRO A N 1
ATOM 692 C CA . PRO A 1 88 ? 4.580 0.582 -22.216 1.00 77.25 88 PRO A CA 1
ATOM 693 C C . PRO A 1 88 ? 5.761 1.547 -22.038 1.00 77.25 88 PRO A C 1
ATOM 695 O O . PRO A 1 88 ? 6.534 1.714 -22.978 1.00 77.25 88 PRO A O 1
ATOM 698 N N . LEU A 1 89 ? 5.945 2.143 -20.853 1.00 79.31 89 LEU A N 1
ATOM 699 C CA . LEU A 1 89 ? 7.039 3.086 -20.597 1.00 79.31 89 LEU A CA 1
ATOM 700 C C . LEU A 1 89 ? 8.427 2.461 -20.773 1.00 79.31 89 LEU A C 1
ATOM 702 O O . LEU A 1 89 ? 9.341 3.135 -21.239 1.00 79.31 89 LEU A O 1
ATOM 706 N N . TYR A 1 90 ? 8.590 1.198 -20.377 1.00 79.38 90 TYR A N 1
ATOM 707 C CA . TYR A 1 90 ? 9.880 0.506 -20.424 1.00 79.38 90 TYR A CA 1
ATOM 708 C C . TYR A 1 90 ? 10.010 -0.478 -21.589 1.00 79.38 90 TYR A C 1
ATOM 710 O O . TYR A 1 90 ? 11.120 -0.902 -21.903 1.00 79.38 90 TYR A O 1
ATOM 718 N N . THR A 1 91 ? 8.902 -0.832 -22.246 1.00 76.88 91 THR A N 1
ATOM 719 C CA . THR A 1 91 ? 8.921 -1.630 -23.483 1.00 76.88 91 THR A CA 1
ATOM 720 C C . THR A 1 91 ? 9.226 -0.761 -24.697 1.00 76.88 91 THR A C 1
ATOM 722 O O . THR A 1 91 ? 9.967 -1.188 -25.584 1.00 76.88 91 THR A O 1
ATOM 725 N N . TYR A 1 92 ? 8.658 0.449 -24.756 1.00 68.81 92 TYR A N 1
ATOM 726 C CA . TYR A 1 92 ? 8.874 1.365 -25.869 1.00 68.81 92 TYR A CA 1
ATOM 727 C C . TYR A 1 92 ? 9.955 2.393 -25.515 1.00 68.81 92 TYR A C 1
ATOM 729 O O . TYR A 1 92 ? 9.889 3.027 -24.463 1.00 68.81 92 TYR A O 1
ATOM 737 N N . PRO A 1 93 ? 10.941 2.613 -26.396 1.00 59.31 93 PRO A N 1
ATOM 738 C CA . PRO A 1 93 ? 12.018 3.567 -26.171 1.00 59.31 93 PRO A CA 1
ATOM 739 C C . PRO A 1 93 ? 11.513 5.006 -26.354 1.00 59.31 93 PRO A C 1
ATOM 741 O O . PRO A 1 93 ? 11.663 5.613 -27.415 1.00 59.31 93 PRO A O 1
ATOM 744 N N . TYR A 1 94 ? 10.879 5.566 -25.327 1.00 57.47 94 TYR A N 1
ATOM 745 C CA . TYR A 1 94 ? 10.336 6.921 -25.366 1.00 57.47 94 TYR A CA 1
ATOM 746 C C . TYR A 1 94 ? 10.667 7.708 -24.101 1.00 57.47 94 TYR A C 1
ATOM 748 O O . TYR A 1 94 ? 10.537 7.221 -22.978 1.00 57.47 94 TYR A O 1
ATOM 756 N N . THR A 1 95 ? 11.065 8.963 -24.295 1.00 54.50 95 THR A N 1
ATOM 757 C CA . THR A 1 95 ? 11.330 9.927 -23.229 1.00 54.50 95 THR A CA 1
ATOM 758 C C . THR A 1 95 ? 10.420 11.150 -23.398 1.00 54.50 95 THR A C 1
ATOM 760 O O . THR A 1 95 ? 10.345 11.719 -24.488 1.00 54.50 95 THR A O 1
ATOM 763 N N . PRO A 1 96 ? 9.698 11.566 -22.342 1.00 50.59 96 PRO A N 1
ATOM 764 C CA . PRO A 1 96 ? 8.812 12.734 -22.382 1.00 50.59 96 PRO A CA 1
ATOM 765 C C . PRO A 1 96 ? 9.517 14.065 -22.053 1.00 50.59 96 PRO A C 1
ATOM 767 O O . PRO A 1 96 ? 8.915 15.123 -22.227 1.00 50.59 96 PRO A O 1
ATOM 770 N N . PHE A 1 97 ? 10.762 14.042 -21.560 1.00 49.62 97 PHE A N 1
ATOM 771 C CA . PHE A 1 97 ? 11.511 15.240 -21.154 1.00 49.62 97 PHE A CA 1
ATOM 772 C C . PHE A 1 97 ? 12.199 15.950 -22.340 1.00 49.62 97 PHE A C 1
ATOM 774 O O . PHE A 1 97 ? 12.473 15.326 -23.368 1.00 49.62 97 PHE A O 1
ATOM 781 N N . PRO A 1 98 ? 12.453 17.273 -22.247 1.00 45.81 98 PRO A N 1
ATOM 782 C CA . PRO A 1 98 ? 12.994 18.048 -23.355 1.00 45.81 98 PRO A CA 1
ATOM 783 C C . PRO A 1 98 ? 14.425 17.635 -23.724 1.00 45.81 98 PRO A C 1
ATOM 785 O O . PRO A 1 98 ? 15.296 17.482 -22.878 1.00 45.81 98 PRO A O 1
ATOM 788 N N . LYS A 1 99 ? 14.628 17.527 -25.040 1.00 50.72 99 LYS A N 1
ATOM 789 C CA . LYS A 1 99 ? 15.853 17.208 -25.786 1.00 50.72 99 LYS A CA 1
ATOM 790 C C . LYS A 1 99 ? 17.167 17.584 -25.079 1.00 50.72 99 LYS A C 1
ATOM 792 O O . LYS A 1 99 ? 17.470 18.767 -24.916 1.00 50.72 99 LYS A O 1
ATOM 797 N N . GLY A 1 100 ? 18.045 16.601 -24.880 1.00 49.16 100 GLY A N 1
ATOM 798 C CA . GLY A 1 100 ? 19.483 16.851 -25.003 1.00 49.16 100 GLY A CA 1
ATOM 799 C C . GLY A 1 100 ? 19.795 17.324 -26.432 1.00 49.16 100 GLY A C 1
ATOM 800 O O . GLY A 1 100 ? 19.193 16.844 -27.396 1.00 49.16 100 GLY A O 1
ATOM 801 N N . LYS A 1 101 ? 20.685 18.310 -26.605 1.00 42.12 101 LYS A N 1
ATOM 802 C CA . LYS A 1 101 ? 21.068 18.802 -27.943 1.00 42.12 101 LYS A CA 1
ATOM 803 C C . LYS A 1 101 ? 21.621 17.636 -28.783 1.00 42.12 101 LYS A C 1
ATOM 805 O O . LYS A 1 101 ? 22.681 17.124 -28.448 1.00 42.12 101 LYS A O 1
ATOM 810 N N . GLY A 1 102 ? 20.935 17.259 -29.868 1.00 53.22 102 GLY A N 1
ATOM 811 C CA . GLY A 1 102 ? 21.425 16.277 -30.851 1.00 53.22 102 GLY A CA 1
ATOM 812 C C . GLY A 1 102 ? 20.555 15.037 -31.096 1.00 53.22 102 GLY A C 1
ATOM 813 O O . GLY A 1 102 ? 20.853 14.304 -32.028 1.00 53.22 102 GLY A O 1
ATOM 814 N N . CYS A 1 103 ? 19.481 14.804 -30.334 1.00 53.44 103 CYS A N 1
ATOM 815 C CA . CYS A 1 103 ? 18.631 13.619 -30.531 1.00 53.44 103 CYS A CA 1
ATOM 816 C C . CYS A 1 103 ? 17.534 13.867 -31.590 1.00 53.44 103 CYS A C 1
ATOM 818 O O . CYS A 1 103 ? 16.673 14.736 -31.393 1.00 53.44 103 CYS A O 1
ATOM 820 N N . ASN A 1 104 ? 17.520 13.085 -32.676 1.00 50.00 104 ASN A N 1
ATOM 821 C CA . ASN A 1 104 ? 16.401 13.012 -33.625 1.00 50.00 104 ASN A CA 1
ATOM 822 C C . ASN A 1 104 ? 15.501 11.823 -33.257 1.00 50.00 104 ASN A C 1
ATOM 824 O O . ASN A 1 104 ? 15.984 10.723 -33.027 1.00 50.00 104 ASN A O 1
ATOM 828 N N . TYR A 1 105 ? 14.182 12.029 -33.186 1.00 51.34 105 TYR A N 1
ATOM 829 C CA . TYR A 1 105 ? 13.256 10.949 -32.833 1.00 51.34 105 TYR A CA 1
ATOM 830 C C . TYR A 1 105 ? 12.748 10.231 -34.084 1.00 51.34 105 TYR A C 1
ATOM 832 O O . TYR A 1 105 ? 12.109 10.845 -34.939 1.00 51.34 105 TYR A O 1
ATOM 840 N N . SER A 1 106 ? 12.955 8.919 -34.137 1.00 45.16 106 SER A N 1
ATOM 841 C CA . SER A 1 106 ? 12.119 7.993 -34.901 1.00 45.16 106 SER A CA 1
ATOM 842 C C . SER A 1 106 ? 11.690 6.870 -33.956 1.00 45.16 106 SER A C 1
ATOM 844 O O . SER A 1 106 ? 12.447 6.499 -33.062 1.00 45.16 106 SER A O 1
ATOM 846 N N . ILE A 1 107 ? 10.466 6.357 -34.123 1.00 50.22 107 ILE A N 1
ATOM 847 C CA . ILE A 1 107 ? 9.902 5.254 -33.314 1.00 50.22 107 ILE A CA 1
ATOM 848 C C . ILE A 1 107 ? 10.814 4.009 -33.331 1.00 50.22 107 ILE A C 1
ATOM 850 O O . ILE A 1 107 ? 10.777 3.207 -32.401 1.00 50.22 107 ILE A O 1
ATOM 854 N N . ASP A 1 108 ? 11.676 3.907 -34.345 1.00 44.53 108 ASP A N 1
ATOM 855 C CA . ASP A 1 108 ? 12.538 2.761 -34.619 1.00 44.53 108 ASP A CA 1
ATOM 856 C C . ASP A 1 108 ? 13.980 2.910 -34.091 1.00 44.53 108 ASP A C 1
ATOM 858 O O . ASP A 1 108 ? 14.733 1.937 -34.114 1.00 44.53 108 ASP A O 1
ATOM 862 N N . VAL A 1 109 ? 14.394 4.094 -33.606 1.00 46.12 109 VAL A N 1
ATOM 863 C CA . VAL A 1 109 ? 15.793 4.356 -33.209 1.00 46.12 109 VAL A CA 1
ATOM 864 C C . VAL A 1 109 ? 15.883 4.924 -31.791 1.00 46.12 109 VAL A C 1
ATOM 866 O O . VAL A 1 109 ? 15.517 6.066 -31.513 1.00 46.12 109 VAL A O 1
ATOM 869 N N . VAL A 1 110 ? 16.424 4.102 -30.887 1.00 51.81 110 VAL A N 1
ATOM 870 C CA . VAL A 1 110 ? 16.697 4.427 -29.478 1.00 51.81 110 VAL A CA 1
ATOM 871 C C . VAL A 1 110 ? 17.981 5.240 -29.376 1.00 51.81 110 VAL A C 1
ATOM 873 O O . VAL A 1 110 ? 19.021 4.717 -28.992 1.00 51.81 110 VAL A O 1
ATOM 876 N N . GLU A 1 111 ? 17.943 6.518 -29.742 1.00 42.75 111 GLU A N 1
ATOM 877 C CA . GLU A 1 111 ? 19.138 7.360 -29.589 1.00 42.75 111 GLU A CA 1
ATOM 878 C C . GLU A 1 111 ? 19.245 7.995 -28.196 1.00 42.75 111 GLU A C 1
ATOM 880 O O . GLU A 1 111 ? 20.356 8.228 -27.731 1.00 42.75 111 GLU A O 1
ATOM 885 N N . CYS A 1 112 ? 18.133 8.207 -27.475 1.00 48.78 112 CYS A N 1
ATOM 886 C CA . CYS A 1 112 ? 18.154 8.911 -26.184 1.00 48.78 112 CYS A CA 1
ATOM 887 C C . CYS A 1 112 ? 17.052 8.426 -25.213 1.00 48.78 112 CYS A C 1
ATOM 889 O O . CYS A 1 112 ? 16.071 9.137 -24.983 1.00 48.78 112 CYS A O 1
ATOM 891 N N . SER A 1 113 ? 17.190 7.228 -24.619 1.00 53.78 113 SER A N 1
ATOM 892 C CA . SER A 1 113 ? 16.442 6.899 -23.391 1.00 53.78 113 SER A CA 1
ATOM 893 C C . SER A 1 113 ? 17.218 7.416 -22.181 1.00 53.78 113 SER A C 1
ATOM 895 O O . SER A 1 113 ? 18.317 6.933 -21.916 1.00 53.78 113 SER A O 1
ATOM 897 N N . GLU A 1 114 ? 16.679 8.385 -21.445 1.00 62.22 114 GLU A N 1
ATOM 898 C CA . GLU A 1 114 ? 17.321 8.866 -20.225 1.00 62.22 114 GLU A CA 1
ATOM 899 C C . GLU A 1 114 ? 17.259 7.777 -19.149 1.00 62.22 114 GLU A C 1
ATOM 901 O O . GLU A 1 114 ? 16.183 7.266 -18.825 1.00 62.22 114 GLU A O 1
ATOM 906 N N . GLU A 1 115 ? 18.412 7.446 -18.561 1.00 70.69 115 GLU A N 1
ATOM 907 C CA . GLU A 1 115 ? 18.517 6.485 -17.452 1.00 70.69 115 GLU A CA 1
ATOM 908 C C . GLU A 1 115 ? 17.576 6.843 -16.286 1.00 70.69 115 GLU A C 1
ATOM 910 O O . GLU A 1 115 ? 17.090 5.962 -15.574 1.00 70.69 115 GLU A O 1
ATOM 915 N N . TRP A 1 116 ? 17.252 8.135 -16.137 1.00 75.06 116 TRP A N 1
ATOM 916 C CA . TRP A 1 116 ? 16.310 8.684 -15.159 1.00 75.06 116 TRP A CA 1
ATOM 917 C C . TRP A 1 116 ? 14.956 7.969 -15.122 1.00 75.06 116 TRP A C 1
ATOM 919 O O . TRP A 1 116 ? 14.434 7.726 -14.031 1.00 75.06 116 TRP A O 1
ATOM 929 N N . ASN A 1 117 ? 14.412 7.551 -16.270 1.00 79.75 117 ASN A N 1
ATOM 930 C CA . ASN A 1 117 ? 13.134 6.832 -16.316 1.00 79.75 117 ASN A CA 1
ATOM 931 C C . ASN A 1 117 ? 13.205 5.507 -15.545 1.00 79.75 117 ASN A C 1
ATOM 933 O O . ASN A 1 117 ? 12.266 5.138 -14.831 1.00 79.75 117 ASN A O 1
ATOM 937 N N . TYR A 1 118 ? 14.328 4.796 -15.667 1.00 84.88 118 TYR A N 1
ATOM 938 C CA . TYR A 1 118 ? 14.546 3.526 -14.984 1.00 84.88 118 TYR A CA 1
ATOM 939 C C . TYR A 1 118 ? 14.800 3.728 -13.487 1.00 84.88 118 TYR A C 1
ATOM 941 O O . TYR A 1 118 ? 14.315 2.936 -12.681 1.00 84.88 118 TYR A O 1
ATOM 949 N N . TYR A 1 119 ? 15.454 4.824 -13.083 1.00 87.50 119 TYR A N 1
ATOM 950 C CA . TYR A 1 119 ? 15.591 5.177 -11.664 1.00 87.50 119 TYR A CA 1
ATOM 951 C C . TYR A 1 119 ? 14.239 5.466 -10.992 1.00 87.50 119 TYR A C 1
ATOM 953 O O . TYR A 1 119 ? 14.023 5.042 -9.855 1.00 87.50 119 TYR A O 1
ATOM 961 N N . ILE A 1 120 ? 13.295 6.114 -11.687 1.00 86.38 120 ILE A N 1
ATOM 962 C CA . ILE A 1 120 ? 11.925 6.325 -11.176 1.00 86.38 120 ILE A CA 1
ATOM 963 C C . ILE A 1 120 ? 11.208 4.980 -10.983 1.00 86.38 120 ILE A C 1
ATOM 965 O O . ILE A 1 120 ? 10.574 4.748 -9.947 1.00 86.38 120 ILE A O 1
ATOM 969 N N . GLY A 1 121 ? 11.353 4.064 -11.944 1.00 88.50 121 GLY A N 1
ATOM 970 C CA . GLY A 1 121 ? 10.819 2.704 -11.845 1.00 88.50 121 GLY A CA 1
ATOM 971 C C . GLY A 1 121 ? 11.408 1.945 -10.660 1.00 88.50 121 GLY A C 1
ATOM 972 O O . GLY A 1 121 ? 10.667 1.380 -9.856 1.00 88.50 121 GLY A O 1
ATOM 973 N N . ALA A 1 122 ? 12.730 2.005 -10.492 1.00 91.75 122 ALA A N 1
ATOM 974 C CA . ALA A 1 122 ? 13.433 1.375 -9.381 1.00 91.75 122 ALA A CA 1
ATOM 975 C C . ALA A 1 122 ? 12.978 1.935 -8.025 1.00 91.75 122 ALA A C 1
ATOM 977 O O . ALA A 1 122 ? 12.656 1.166 -7.120 1.00 91.75 122 ALA A O 1
ATOM 978 N N . MET A 1 123 ? 12.869 3.261 -7.893 1.00 92.19 123 MET A N 1
ATOM 979 C CA . MET A 1 123 ? 12.356 3.917 -6.685 1.00 92.19 123 MET A CA 1
ATOM 980 C C . MET A 1 123 ? 10.940 3.434 -6.341 1.00 92.19 123 MET A C 1
ATOM 982 O O . MET A 1 123 ? 10.662 3.090 -5.188 1.00 92.19 123 MET A O 1
ATOM 986 N N . THR A 1 124 ? 10.063 3.365 -7.346 1.00 92.44 124 THR A N 1
ATOM 987 C CA . THR A 1 124 ? 8.682 2.888 -7.198 1.00 92.44 124 THR A CA 1
ATOM 988 C C . THR A 1 124 ? 8.659 1.441 -6.710 1.00 92.44 124 THR A C 1
ATOM 990 O O . THR A 1 124 ? 8.032 1.141 -5.694 1.00 92.44 124 THR A O 1
ATOM 993 N N . LEU A 1 125 ? 9.405 0.550 -7.373 1.00 94.44 125 LEU A N 1
ATOM 994 C CA . LEU A 1 125 ? 9.474 -0.871 -7.027 1.00 94.44 125 LEU A CA 1
ATOM 995 C C . LEU A 1 125 ? 10.091 -1.110 -5.645 1.00 94.44 125 LEU A C 1
ATOM 997 O O . LEU A 1 125 ? 9.606 -1.976 -4.917 1.00 94.44 125 LEU A O 1
ATOM 1001 N N . ILE A 1 126 ? 11.096 -0.332 -5.236 1.00 95.31 126 ILE A N 1
ATOM 1002 C CA . ILE A 1 126 ? 11.673 -0.406 -3.885 1.00 95.31 126 ILE A CA 1
ATOM 1003 C C . ILE A 1 126 ? 10.622 -0.021 -2.842 1.00 95.31 126 ILE A C 1
ATOM 1005 O O . ILE A 1 126 ? 10.382 -0.780 -1.899 1.00 95.31 126 ILE A O 1
ATOM 1009 N N . ALA A 1 127 ? 9.956 1.126 -3.018 1.00 94.88 127 ALA A N 1
ATOM 1010 C CA . ALA A 1 127 ? 8.935 1.592 -2.081 1.00 94.88 127 ALA A CA 1
ATOM 1011 C C . ALA A 1 127 ? 7.769 0.597 -1.970 1.00 94.88 127 ALA A C 1
ATOM 1013 O O . ALA A 1 127 ? 7.314 0.276 -0.868 1.00 94.88 127 ALA A O 1
ATOM 1014 N N . TRP A 1 128 ? 7.325 0.065 -3.110 1.00 94.75 128 TRP A N 1
ATOM 1015 C CA . TRP A 1 128 ? 6.300 -0.967 -3.191 1.00 94.75 128 TRP A CA 1
ATOM 1016 C C . TRP A 1 128 ? 6.727 -2.246 -2.476 1.00 94.75 128 TRP A C 1
ATOM 1018 O O . TRP A 1 128 ? 5.978 -2.749 -1.642 1.00 94.75 128 TRP A O 1
ATOM 1028 N N . SER A 1 129 ? 7.939 -2.734 -2.738 1.00 96.44 129 SER A N 1
ATOM 1029 C CA . SER A 1 129 ? 8.431 -3.973 -2.140 1.00 96.44 129 SER A CA 1
ATOM 1030 C C . SER A 1 129 ? 8.511 -3.870 -0.620 1.00 96.44 129 SER A C 1
ATOM 1032 O O . SER A 1 129 ? 8.030 -4.761 0.074 1.00 96.44 129 SER A O 1
ATOM 1034 N N . PHE A 1 130 ? 9.019 -2.760 -0.072 1.00 95.56 130 PHE A N 1
ATOM 1035 C CA . PHE A 1 130 ? 9.018 -2.547 1.379 1.00 95.56 130 PHE A CA 1
ATOM 1036 C C . PHE A 1 130 ? 7.604 -2.527 1.966 1.00 95.56 130 PHE A C 1
ATOM 1038 O O . PHE A 1 130 ? 7.347 -3.178 2.983 1.00 95.56 130 PHE A O 1
ATOM 1045 N N . ALA A 1 131 ? 6.676 -1.804 1.331 1.00 94.19 131 ALA A N 1
ATOM 1046 C CA . ALA A 1 131 ? 5.294 -1.729 1.795 1.00 94.19 131 ALA A CA 1
ATOM 1047 C C . ALA A 1 131 ? 4.627 -3.115 1.811 1.00 94.19 131 ALA A C 1
ATOM 1049 O O . ALA A 1 131 ? 3.954 -3.476 2.782 1.00 94.19 131 ALA A O 1
ATOM 1050 N N . GLU A 1 132 ? 4.860 -3.904 0.766 1.00 94.69 132 GLU A N 1
ATOM 1051 C CA . GLU A 1 132 ? 4.273 -5.224 0.578 1.00 94.69 132 GLU A CA 1
ATOM 1052 C C . GLU A 1 132 ? 4.901 -6.284 1.492 1.00 94.69 132 GLU A C 1
ATOM 1054 O O . GLU A 1 132 ? 4.170 -7.041 2.131 1.00 94.69 132 GLU A O 1
ATOM 1059 N N . ILE A 1 133 ? 6.224 -6.276 1.682 1.00 96.38 133 ILE A N 1
ATOM 1060 C CA . ILE A 1 133 ? 6.915 -7.149 2.647 1.00 96.38 133 ILE A CA 1
ATOM 1061 C C . ILE A 1 133 ? 6.359 -6.936 4.059 1.00 96.38 133 ILE A C 1
ATOM 1063 O O . ILE A 1 133 ? 6.008 -7.904 4.741 1.00 96.38 133 ILE A O 1
ATOM 1067 N N . ILE A 1 134 ? 6.208 -5.678 4.491 1.00 94.75 134 ILE A N 1
ATOM 1068 C CA . ILE A 1 134 ? 5.626 -5.347 5.802 1.00 94.75 134 ILE A CA 1
ATOM 1069 C C . ILE A 1 134 ? 4.175 -5.847 5.880 1.00 94.75 134 ILE A C 1
ATOM 1071 O O . ILE A 1 134 ? 3.762 -6.418 6.894 1.00 94.75 134 ILE A O 1
ATOM 1075 N N . ARG A 1 135 ? 3.394 -5.641 4.814 1.00 93.19 135 ARG A N 1
ATOM 1076 C CA . ARG A 1 135 ? 1.972 -5.997 4.743 1.00 93.19 135 ARG A CA 1
ATOM 1077 C C . ARG A 1 135 ? 1.751 -7.507 4.813 1.00 93.19 135 ARG A C 1
ATOM 1079 O O . ARG A 1 135 ? 1.000 -7.956 5.678 1.00 93.19 135 ARG A O 1
ATOM 1086 N N . TYR A 1 136 ? 2.418 -8.277 3.958 1.00 94.56 136 TYR A N 1
ATOM 1087 C CA . TYR A 1 136 ? 2.293 -9.733 3.914 1.00 94.56 136 TYR A CA 1
ATOM 1088 C C . TYR A 1 136 ? 2.869 -10.401 5.161 1.00 94.56 136 TYR A C 1
ATOM 1090 O O . TYR A 1 136 ? 2.247 -11.326 5.683 1.00 94.56 136 TYR A O 1
ATOM 1098 N N . SER A 1 137 ? 3.973 -9.885 5.714 1.00 94.25 137 SER A N 1
ATOM 1099 C CA . SER A 1 137 ? 4.487 -10.348 7.011 1.00 94.25 137 SER A CA 1
ATOM 1100 C C . SER A 1 137 ? 3.445 -10.162 8.116 1.00 94.25 137 SER A C 1
ATOM 1102 O O . SER A 1 137 ? 3.167 -11.080 8.890 1.00 94.25 137 SER A O 1
ATOM 1104 N N . PHE A 1 138 ? 2.820 -8.980 8.176 1.00 93.25 138 PHE A N 1
ATOM 1105 C CA . PHE A 1 138 ? 1.786 -8.685 9.165 1.00 93.25 138 PHE A CA 1
ATOM 1106 C C . PHE A 1 138 ? 0.554 -9.580 8.977 1.00 93.25 138 PHE A C 1
ATOM 1108 O O . PHE A 1 138 ? 0.064 -10.151 9.951 1.00 93.25 138 PHE A O 1
ATOM 1115 N N . TYR A 1 139 ? 0.062 -9.743 7.745 1.00 90.94 139 TYR A N 1
ATOM 1116 C CA . TYR A 1 139 ? -1.101 -10.587 7.459 1.00 90.94 139 TYR A CA 1
ATOM 1117 C C . TYR A 1 139 ? -0.835 -12.075 7.689 1.00 90.94 139 TYR A C 1
ATOM 1119 O O . TYR A 1 139 ? -1.710 -12.749 8.235 1.00 90.94 139 TYR A O 1
ATOM 1127 N N . GLY A 1 140 ? 0.361 -12.574 7.367 1.00 91.31 140 GLY A N 1
ATOM 1128 C CA . GLY A 1 140 ? 0.761 -13.954 7.637 1.00 91.31 140 GLY A CA 1
ATOM 1129 C C . GLY A 1 140 ? 0.678 -14.282 9.129 1.00 91.31 140 GLY A C 1
ATOM 1130 O O . GLY A 1 140 ? -0.071 -15.176 9.524 1.00 91.31 140 GLY A O 1
ATOM 1131 N N . ILE A 1 141 ? 1.353 -13.495 9.977 1.00 90.31 141 ILE A N 1
ATOM 1132 C CA . ILE A 1 141 ? 1.351 -13.727 11.434 1.00 90.31 141 ILE A CA 1
ATOM 1133 C C . ILE A 1 141 ? -0.044 -13.498 12.027 1.00 90.31 141 ILE A C 1
ATOM 1135 O O . ILE A 1 141 ? -0.523 -14.309 12.819 1.00 90.31 141 ILE A O 1
ATOM 1139 N N . ASN A 1 142 ? -0.740 -12.439 11.605 1.00 89.56 142 ASN A N 1
ATOM 1140 C CA . ASN A 1 142 ? -2.077 -12.125 12.107 1.00 89.56 142 ASN A CA 1
ATOM 1141 C C . ASN A 1 142 ? -3.123 -13.196 11.741 1.00 89.56 142 ASN A C 1
ATOM 1143 O O . ASN A 1 142 ? -4.127 -13.326 12.438 1.00 89.56 142 ASN A O 1
ATOM 1147 N N . THR A 1 143 ? -2.899 -13.972 10.675 1.00 87.56 143 THR A N 1
ATOM 1148 C CA . THR A 1 143 ? -3.782 -15.084 10.285 1.00 87.56 143 THR A CA 1
ATOM 1149 C C . THR A 1 143 ? -3.611 -16.301 11.199 1.00 87.56 143 THR A C 1
ATOM 1151 O O . THR A 1 143 ? -4.596 -16.980 11.492 1.00 87.56 143 THR A O 1
ATOM 1154 N N . VAL A 1 144 ? -2.393 -16.558 11.687 1.00 86.94 144 VAL A N 1
ATOM 1155 C CA . VAL A 1 144 ? -2.096 -17.678 12.596 1.00 86.94 144 VAL A CA 1
ATOM 1156 C C . VAL A 1 144 ? -2.446 -17.324 14.041 1.00 86.94 144 VAL A C 1
ATOM 1158 O O . VAL A 1 144 ? -3.148 -18.075 14.716 1.00 86.94 144 VAL A O 1
ATOM 1161 N N . SER A 1 145 ? -1.977 -16.173 14.525 1.00 84.88 145 SER A N 1
ATOM 1162 C CA . SER A 1 145 ? -2.099 -15.770 15.928 1.00 84.88 145 SER A CA 1
ATOM 1163 C C . SER A 1 145 ? -2.275 -14.247 16.067 1.00 84.88 145 SER A C 1
ATOM 1165 O O . SER A 1 145 ? -1.310 -13.503 16.250 1.00 84.88 145 SER A O 1
ATOM 1167 N N . PRO A 1 146 ? -3.528 -13.745 16.087 1.00 80.44 146 PRO A N 1
ATOM 1168 C CA . PRO A 1 146 ? -3.812 -12.305 16.157 1.00 80.44 146 PRO A CA 1
ATOM 1169 C C . PRO A 1 146 ? -3.215 -11.580 17.376 1.00 80.44 146 PRO A C 1
ATOM 1171 O O . PRO A 1 146 ? -3.001 -10.372 17.337 1.00 80.44 146 PRO A O 1
ATOM 1174 N N . LYS A 1 147 ? -2.968 -12.299 18.481 1.00 78.31 147 LYS A N 1
ATOM 1175 C CA . LYS A 1 147 ? -2.431 -11.738 19.735 1.00 78.31 147 LYS A CA 1
ATOM 1176 C C . LYS A 1 147 ? -0.902 -11.762 19.830 1.00 78.31 147 LYS A C 1
ATOM 1178 O O . LYS A 1 147 ? -0.366 -11.171 20.759 1.00 78.31 147 LYS A O 1
ATOM 1183 N N . SER A 1 148 ? -0.214 -12.429 18.905 1.00 81.19 148 SER A N 1
ATOM 1184 C CA . SER A 1 148 ? 1.228 -12.700 19.007 1.00 81.19 148 SER A CA 1
ATOM 1185 C C . SER A 1 148 ? 2.059 -11.954 17.962 1.00 81.19 148 SER A C 1
ATOM 1187 O O . SER A 1 148 ? 3.231 -12.270 17.776 1.00 81.19 148 SER A O 1
ATOM 1189 N N . VAL A 1 149 ? 1.480 -10.968 17.268 1.00 87.94 149 VAL A N 1
ATOM 1190 C CA . VAL A 1 149 ? 2.220 -10.171 16.282 1.00 87.94 149 VAL A CA 1
ATOM 1191 C C . VAL A 1 149 ? 3.287 -9.325 16.999 1.00 87.94 149 VAL A C 1
ATOM 1193 O O . VAL A 1 149 ? 2.930 -8.553 17.894 1.00 87.94 149 VAL A O 1
ATOM 1196 N N . PRO A 1 150 ? 4.578 -9.417 16.618 1.00 90.81 150 PRO A N 1
ATOM 1197 C CA . PRO A 1 150 ? 5.641 -8.641 17.250 1.00 90.81 150 PRO A CA 1
ATOM 1198 C C . PRO A 1 150 ? 5.393 -7.134 17.161 1.00 90.81 150 PRO A C 1
ATOM 1200 O O . PRO A 1 150 ? 5.024 -6.622 16.100 1.00 90.81 150 PRO A O 1
ATOM 1203 N N . PHE A 1 151 ? 5.671 -6.404 18.247 1.00 89.56 151 PHE A N 1
ATOM 1204 C CA . PHE A 1 151 ? 5.470 -4.950 18.298 1.00 89.56 151 PHE A CA 1
ATOM 1205 C C . PHE A 1 151 ? 6.205 -4.215 17.171 1.00 89.56 151 PHE A C 1
ATOM 1207 O O . PHE A 1 151 ? 5.638 -3.312 16.565 1.00 89.56 151 PHE A O 1
ATOM 1214 N N . VAL A 1 152 ? 7.430 -4.637 16.843 1.00 91.75 152 VAL A N 1
ATOM 1215 C CA . VAL A 1 152 ? 8.235 -4.050 15.759 1.00 91.75 152 VAL A CA 1
ATOM 1216 C C . VAL A 1 152 ? 7.493 -4.111 14.421 1.00 91.75 152 VAL A C 1
ATOM 1218 O O . VAL A 1 152 ? 7.410 -3.115 13.706 1.00 91.75 152 VAL A O 1
ATOM 1221 N N . LEU A 1 153 ? 6.874 -5.250 14.103 1.00 91.69 153 LEU A N 1
ATOM 1222 C CA . LEU A 1 153 ? 6.134 -5.423 12.854 1.00 91.69 153 LEU A CA 1
ATOM 1223 C C . LEU A 1 153 ? 4.837 -4.603 12.836 1.00 91.69 153 LEU A C 1
ATOM 1225 O O . LEU A 1 153 ? 4.497 -3.999 11.819 1.00 91.69 153 LEU A O 1
ATOM 1229 N N . VAL A 1 154 ? 4.137 -4.530 13.972 1.00 91.62 154 VAL A N 1
ATOM 1230 C CA . VAL A 1 154 ? 2.977 -3.640 14.143 1.00 91.62 154 VAL A CA 1
ATOM 1231 C C . VAL A 1 154 ? 3.401 -2.182 13.934 1.00 91.62 154 VAL A C 1
ATOM 1233 O O . VAL A 1 154 ? 2.738 -1.442 13.209 1.00 91.62 154 VAL A O 1
ATOM 1236 N N . TRP A 1 155 ? 4.529 -1.768 14.511 1.00 92.56 155 TRP A N 1
ATOM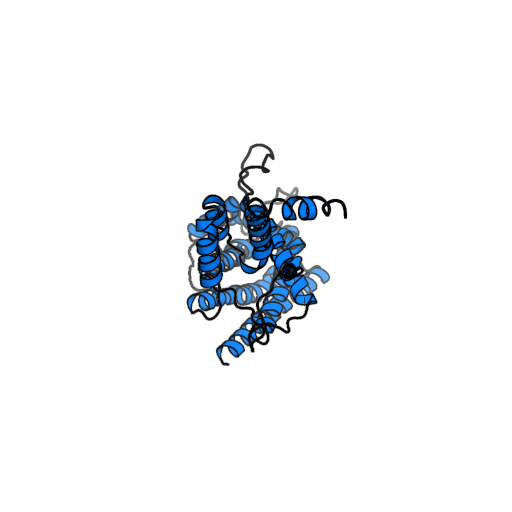 1237 C CA . TRP A 1 155 ? 5.059 -0.418 14.364 1.00 92.56 155 TRP A CA 1
ATOM 1238 C C . TRP A 1 155 ? 5.356 -0.082 12.905 1.00 92.56 155 TRP A C 1
ATOM 1240 O O . TRP A 1 155 ? 4.878 0.948 12.428 1.00 92.56 155 TRP A O 1
ATOM 1250 N N . PHE A 1 156 ? 6.055 -0.962 12.181 1.00 93.25 156 PHE A N 1
ATOM 1251 C CA . PHE A 1 156 ? 6.329 -0.774 10.754 1.00 93.25 156 PHE A CA 1
ATOM 1252 C C . PHE A 1 156 ? 5.043 -0.721 9.932 1.00 93.25 156 PHE A C 1
ATOM 1254 O O . PHE A 1 156 ? 4.894 0.168 9.095 1.00 93.25 156 PHE A O 1
ATOM 1261 N N . ARG A 1 157 ? 4.065 -1.588 10.212 1.00 92.06 157 ARG A N 1
ATOM 1262 C CA . ARG A 1 157 ? 2.777 -1.586 9.504 1.00 92.06 157 ARG A CA 1
ATOM 1263 C C . ARG A 1 157 ? 2.033 -0.257 9.635 1.00 92.06 157 ARG A C 1
ATOM 1265 O O . ARG A 1 157 ? 1.427 0.188 8.662 1.00 92.06 157 ARG A O 1
ATOM 1272 N N . TYR A 1 158 ? 2.080 0.362 10.815 1.00 90.75 158 TYR A N 1
ATOM 1273 C CA . TYR A 1 158 ? 1.368 1.609 11.110 1.00 90.75 158 TYR A CA 1
ATOM 1274 C C . TYR A 1 158 ? 2.242 2.868 11.054 1.00 90.75 158 TYR A C 1
ATOM 1276 O O . TYR A 1 158 ? 1.725 3.948 11.312 1.00 90.75 158 TYR A O 1
ATOM 1284 N N . SER A 1 159 ? 3.533 2.767 10.734 1.00 92.25 159 SER A N 1
ATOM 1285 C CA . SER A 1 159 ? 4.435 3.929 10.621 1.00 92.25 159 SER A CA 1
ATOM 1286 C C . SER A 1 159 ? 5.156 3.997 9.275 1.00 92.25 159 SER A C 1
ATOM 1288 O O . SER A 1 159 ? 5.516 5.088 8.849 1.00 92.25 159 SER A O 1
ATOM 1290 N N . GLY A 1 160 ? 5.312 2.877 8.561 1.00 89.31 160 GLY A N 1
ATOM 1291 C CA . GLY A 1 160 ? 6.019 2.822 7.277 1.00 89.31 160 GLY A CA 1
ATOM 1292 C C . GLY A 1 160 ? 5.398 3.710 6.198 1.00 89.31 160 GLY A C 1
ATOM 1293 O O . GLY A 1 160 ? 6.119 4.249 5.363 1.00 89.31 160 GLY A O 1
ATOM 1294 N N . PHE A 1 161 ? 4.083 3.951 6.264 1.00 87.56 161 PHE A N 1
ATOM 1295 C CA . PHE A 1 161 ? 3.398 4.854 5.336 1.00 87.56 161 PHE A CA 1
ATOM 1296 C C . PHE A 1 161 ? 3.956 6.285 5.369 1.00 87.56 161 PHE A C 1
ATOM 1298 O O . PHE A 1 161 ? 3.856 6.977 4.370 1.00 87.56 161 PHE A O 1
ATOM 1305 N N . ILE A 1 162 ? 4.570 6.734 6.471 1.00 88.56 162 ILE A N 1
ATOM 1306 C CA . ILE A 1 162 ? 5.098 8.104 6.599 1.00 88.56 162 ILE A CA 1
ATOM 1307 C C . ILE A 1 162 ? 6.126 8.410 5.499 1.00 88.56 162 ILE A C 1
ATOM 1309 O O . ILE A 1 162 ? 6.136 9.512 4.962 1.00 88.56 162 ILE A O 1
ATOM 1313 N N . ILE A 1 163 ? 6.954 7.423 5.142 1.00 89.75 163 ILE A N 1
ATOM 1314 C CA . ILE A 1 163 ? 8.001 7.558 4.118 1.00 89.75 163 ILE A CA 1
ATOM 1315 C C . ILE A 1 163 ? 7.586 6.855 2.824 1.00 89.75 163 ILE A C 1
ATOM 1317 O O . ILE A 1 163 ? 7.709 7.415 1.739 1.00 89.75 163 ILE A O 1
ATOM 1321 N N . LEU A 1 164 ? 7.067 5.630 2.927 1.00 90.50 164 LEU A N 1
ATOM 1322 C CA . LEU A 1 164 ? 6.784 4.798 1.757 1.00 90.50 164 LEU A CA 1
ATOM 1323 C C . LEU A 1 164 ? 5.616 5.333 0.925 1.00 90.50 164 LEU A C 1
ATOM 1325 O O . LEU A 1 164 ? 5.585 5.111 -0.280 1.00 90.50 164 LEU A O 1
ATOM 1329 N N . TYR A 1 165 ? 4.660 6.034 1.546 1.00 85.88 165 TYR A N 1
ATOM 1330 C CA . TYR A 1 165 ? 3.492 6.544 0.833 1.00 85.88 165 TYR A CA 1
ATOM 1331 C C . TYR A 1 165 ? 3.842 7.716 -0.100 1.00 85.88 165 TYR A C 1
ATOM 1333 O O . TYR A 1 165 ? 3.526 7.600 -1.282 1.00 85.88 165 TYR A O 1
ATOM 1341 N N . PRO A 1 166 ? 4.548 8.785 0.338 1.00 87.31 166 PRO A N 1
ATOM 1342 C CA . PRO A 1 166 ? 4.997 9.833 -0.581 1.00 87.31 166 PRO A CA 1
ATOM 1343 C C . PRO A 1 166 ? 5.885 9.311 -1.714 1.00 87.31 166 PRO A C 1
ATOM 1345 O O . PRO A 1 166 ? 5.661 9.663 -2.867 1.00 87.31 166 PRO A O 1
ATOM 1348 N N . VAL A 1 167 ? 6.853 8.441 -1.403 1.00 88.81 167 VAL A N 1
ATOM 1349 C CA . VAL A 1 167 ? 7.784 7.890 -2.404 1.00 88.81 167 VAL A CA 1
ATOM 1350 C C . VAL A 1 167 ? 7.050 7.002 -3.410 1.00 88.81 167 VAL A C 1
ATOM 1352 O O . VAL A 1 167 ? 7.256 7.131 -4.615 1.00 88.81 167 VAL A O 1
ATOM 1355 N N . GLY A 1 168 ? 6.159 6.132 -2.925 1.00 88.06 168 GLY A N 1
ATOM 1356 C CA . GLY A 1 168 ? 5.353 5.258 -3.771 1.00 88.06 168 GLY A CA 1
ATOM 1357 C C . GLY A 1 168 ? 4.422 6.047 -4.686 1.00 88.06 168 GLY A C 1
ATOM 1358 O O . GLY A 1 168 ? 4.470 5.855 -5.894 1.00 88.06 168 GLY A O 1
ATOM 1359 N N . VAL A 1 169 ? 3.624 6.970 -4.136 1.00 83.12 169 VAL A N 1
ATOM 1360 C CA . VAL A 1 169 ? 2.686 7.784 -4.929 1.00 83.12 169 VAL A CA 1
ATOM 1361 C C . VAL A 1 169 ? 3.431 8.658 -5.936 1.00 83.12 169 VAL A C 1
ATOM 1363 O O . VAL A 1 169 ? 3.027 8.703 -7.091 1.00 83.12 169 VAL A O 1
ATOM 1366 N N . ALA A 1 170 ? 4.534 9.306 -5.547 1.00 84.25 170 ALA A N 1
ATOM 1367 C CA . ALA A 1 170 ? 5.332 10.100 -6.482 1.00 84.25 170 ALA A CA 1
ATOM 1368 C C . ALA A 1 170 ? 5.836 9.251 -7.660 1.00 84.25 170 ALA A C 1
ATOM 1370 O O . ALA A 1 170 ? 5.713 9.666 -8.809 1.00 84.25 170 ALA A O 1
ATOM 1371 N N . GLY A 1 171 ? 6.336 8.045 -7.384 1.00 85.75 171 GLY A N 1
ATOM 1372 C CA . GLY A 1 171 ? 6.758 7.099 -8.413 1.00 85.75 171 GLY A CA 1
ATOM 1373 C C . GLY A 1 171 ? 5.624 6.677 -9.353 1.00 85.75 171 GLY A C 1
ATOM 1374 O O . GLY A 1 171 ? 5.764 6.767 -10.571 1.00 85.75 171 GLY A O 1
ATOM 1375 N N . GLU A 1 172 ? 4.465 6.309 -8.796 1.00 84.38 172 GLU A N 1
ATOM 1376 C CA . GLU A 1 172 ? 3.266 5.948 -9.567 1.00 84.38 172 GLU A CA 1
ATOM 1377 C C . GLU A 1 172 ? 2.799 7.089 -10.482 1.00 84.38 172 GLU A C 1
ATOM 1379 O O . GLU A 1 172 ? 2.528 6.862 -11.664 1.00 84.38 172 GLU A O 1
ATOM 1384 N N . MET A 1 173 ? 2.745 8.314 -9.948 1.00 81.00 173 MET A N 1
ATOM 1385 C CA . MET A 1 173 ? 2.329 9.506 -10.691 1.00 81.00 173 MET A CA 1
ATOM 1386 C C . MET A 1 173 ? 3.314 9.856 -11.802 1.00 81.00 173 MET A C 1
ATOM 1388 O O . MET A 1 173 ? 2.889 10.153 -12.914 1.00 81.00 173 MET A O 1
ATOM 1392 N N . LEU A 1 174 ? 4.620 9.791 -11.530 1.00 80.81 174 LEU A N 1
ATOM 1393 C CA . LEU A 1 174 ? 5.648 10.070 -12.530 1.00 80.81 174 LEU A CA 1
ATOM 1394 C C . LEU A 1 174 ? 5.617 9.031 -13.652 1.00 80.81 174 LEU A C 1
ATOM 1396 O O . LEU A 1 174 ? 5.588 9.414 -14.818 1.00 80.81 174 LEU A O 1
ATOM 1400 N N . CYS A 1 175 ? 5.552 7.735 -13.331 1.00 80.94 175 CYS A N 1
ATOM 1401 C CA . CYS A 1 175 ? 5.414 6.686 -14.344 1.00 80.94 175 CYS A CA 1
ATOM 1402 C C . CYS A 1 175 ? 4.152 6.891 -15.195 1.00 80.94 175 CYS A C 1
ATOM 1404 O O . CYS A 1 175 ? 4.221 6.805 -16.419 1.00 80.94 175 CYS A O 1
ATOM 1406 N N . ALA A 1 176 ? 3.010 7.206 -14.575 1.00 79.06 176 ALA A N 1
ATOM 1407 C CA . ALA A 1 176 ? 1.771 7.482 -15.298 1.00 79.06 176 ALA A CA 1
ATOM 1408 C C . ALA A 1 176 ? 1.895 8.719 -16.208 1.00 79.06 176 ALA A C 1
ATOM 1410 O O . ALA A 1 176 ? 1.608 8.634 -17.401 1.00 79.06 176 ALA A O 1
ATOM 1411 N N . TYR A 1 177 ? 2.394 9.840 -15.682 1.00 76.25 177 TYR A N 1
ATOM 1412 C CA . TYR A 1 177 ? 2.590 11.077 -16.442 1.00 76.25 177 TYR A CA 1
ATOM 1413 C C . TYR A 1 177 ? 3.504 10.869 -17.655 1.00 76.25 177 TYR A C 1
ATOM 1415 O O . TYR A 1 177 ? 3.171 11.282 -18.764 1.00 76.25 177 TYR A O 1
ATOM 1423 N N . MET A 1 178 ? 4.622 10.162 -17.468 1.00 75.56 178 MET A N 1
ATOM 1424 C CA . MET A 1 178 ? 5.576 9.888 -18.542 1.00 75.56 178 MET A CA 1
ATOM 1425 C C . MET A 1 178 ? 4.997 9.003 -19.653 1.00 75.56 178 MET A C 1
ATOM 1427 O O . MET A 1 178 ? 5.415 9.099 -20.806 1.00 75.56 178 MET A O 1
ATOM 1431 N N . THR A 1 179 ? 4.019 8.165 -19.314 1.00 77.06 179 THR A N 1
ATOM 1432 C CA . THR A 1 179 ? 3.399 7.214 -20.242 1.00 77.06 179 THR A CA 1
ATOM 1433 C C . THR A 1 179 ? 2.252 7.824 -21.049 1.00 77.06 179 THR A C 1
ATOM 1435 O O . THR A 1 179 ? 1.946 7.351 -22.141 1.00 77.06 179 THR A O 1
ATOM 1438 N N . LEU A 1 180 ? 1.619 8.898 -20.573 1.00 73.44 180 LEU A N 1
ATOM 1439 C CA . LEU A 1 180 ? 0.510 9.560 -21.274 1.00 73.44 180 LEU A CA 1
ATOM 1440 C C . LEU A 1 180 ? 0.748 9.817 -22.779 1.00 73.44 180 LEU A C 1
ATOM 1442 O O . LEU A 1 180 ? -0.083 9.382 -23.583 1.00 73.44 180 LEU A O 1
ATOM 1446 N N . PRO A 1 181 ? 1.849 10.470 -23.204 1.00 71.06 181 PRO A N 1
ATOM 1447 C CA . PRO A 1 181 ? 2.094 10.736 -24.624 1.00 71.06 181 PRO A CA 1
ATOM 1448 C C . PRO A 1 181 ? 2.325 9.466 -25.460 1.00 71.06 181 PRO A C 1
ATOM 1450 O O . PRO A 1 181 ? 2.072 9.481 -26.665 1.00 71.06 181 PRO A O 1
ATOM 1453 N N . LEU A 1 182 ? 2.776 8.363 -24.848 1.00 70.62 182 LEU A N 1
ATOM 1454 C CA . LEU A 1 182 ? 2.888 7.063 -25.520 1.00 70.62 182 LEU A CA 1
ATOM 1455 C C . LEU A 1 182 ? 1.505 6.509 -25.861 1.00 70.62 182 LEU A C 1
ATOM 1457 O O . LEU A 1 182 ? 1.246 6.117 -27.001 1.00 70.62 182 LEU A O 1
ATOM 1461 N N . LEU A 1 183 ? 0.597 6.534 -24.884 1.00 70.19 183 LEU A N 1
ATOM 1462 C CA . LEU A 1 183 ? -0.752 5.998 -25.054 1.00 70.19 183 LEU A CA 1
ATOM 1463 C C . LEU A 1 183 ? -1.583 6.839 -26.028 1.00 70.19 183 LEU A C 1
ATOM 1465 O O . LEU A 1 183 ? -2.336 6.281 -26.822 1.00 70.19 183 LEU A O 1
ATOM 1469 N N . GLN A 1 184 ? -1.411 8.167 -26.030 1.00 68.69 184 GLN A N 1
ATOM 1470 C CA . GLN A 1 184 ? -2.045 9.057 -27.014 1.00 68.69 184 GLN A CA 1
ATOM 1471 C C . GLN A 1 184 ? -1.632 8.736 -28.458 1.00 68.69 184 GLN A C 1
ATOM 1473 O O . GLN A 1 184 ? -2.415 8.942 -29.383 1.00 68.69 184 GLN A O 1
ATOM 1478 N N . LYS A 1 185 ? -0.420 8.204 -28.656 1.00 67.50 185 LYS A N 1
ATOM 1479 C CA . LYS A 1 185 ? 0.092 7.761 -29.961 1.00 67.50 185 LYS A CA 1
ATOM 1480 C C . LYS A 1 185 ? -0.309 6.326 -30.324 1.00 67.50 185 LYS A C 1
ATOM 1482 O O . LYS A 1 185 ? 0.124 5.827 -31.357 1.00 67.50 185 LYS A O 1
ATOM 1487 N N . GLY A 1 186 ? -1.115 5.656 -29.497 1.00 66.25 186 GLY A N 1
ATOM 1488 C CA . GLY A 1 186 ? -1.561 4.282 -29.738 1.00 66.25 186 GLY A CA 1
ATOM 1489 C C . GLY A 1 186 ? -0.521 3.203 -29.407 1.00 66.25 186 GLY A C 1
ATOM 1490 O O . GLY A 1 186 ? -0.705 2.050 -29.789 1.00 66.25 186 GLY A O 1
ATOM 1491 N N . MET A 1 187 ? 0.558 3.542 -28.691 1.00 66.25 187 MET A N 1
ATOM 1492 C CA . MET A 1 187 ? 1.537 2.567 -28.198 1.00 66.25 187 MET A CA 1
ATOM 1493 C C . MET A 1 187 ? 1.055 1.996 -26.864 1.00 66.25 187 MET A C 1
ATOM 1495 O O . MET A 1 187 ? 1.316 2.551 -25.798 1.00 66.25 187 MET A O 1
ATOM 1499 N N . CYS A 1 188 ? 0.287 0.911 -26.936 1.00 63.66 188 CYS A N 1
ATOM 1500 C CA . CYS A 1 188 ? -0.372 0.304 -25.781 1.00 63.66 188 CYS A CA 1
ATOM 1501 C C . CYS A 1 188 ? 0.376 -0.900 -25.205 1.00 63.66 188 CYS A C 1
ATOM 1503 O O . CYS A 1 188 ? 1.226 -1.486 -25.888 1.00 63.66 188 CYS A O 1
ATOM 1505 N N . PRO A 1 189 ? 0.043 -1.283 -23.956 1.00 62.72 189 PRO A N 1
ATOM 1506 C CA . PRO A 1 189 ? 0.602 -2.468 -23.327 1.00 62.72 189 PRO A CA 1
ATOM 1507 C C . PRO A 1 189 ? 0.397 -3.730 -24.144 1.00 62.72 189 PRO A C 1
ATOM 1509 O O . PRO A 1 189 ? -0.668 -3.961 -24.727 1.00 62.72 189 PRO A O 1
ATOM 1512 N N . ARG A 1 190 ? 1.412 -4.592 -24.112 1.00 57.22 190 ARG A N 1
ATOM 1513 C CA . ARG A 1 190 ? 1.330 -5.925 -24.694 1.00 57.22 190 ARG A CA 1
ATOM 1514 C C . ARG A 1 190 ? 0.635 -6.834 -23.682 1.00 57.22 190 ARG A C 1
ATOM 1516 O O . ARG A 1 190 ? 1.272 -7.481 -22.856 1.00 57.22 190 ARG A O 1
ATOM 1523 N N . PHE A 1 191 ? -0.694 -6.893 -23.737 1.00 52.75 191 PHE A N 1
ATOM 1524 C CA . PHE A 1 191 ? -1.418 -8.001 -23.119 1.00 52.75 191 PHE A CA 1
ATOM 1525 C C . PHE A 1 191 ? -1.206 -9.239 -23.987 1.00 52.75 191 PHE A C 1
ATOM 1527 O O . PHE A 1 191 ? -1.946 -9.463 -24.945 1.00 52.75 191 PHE A O 1
ATOM 1534 N N . GLU A 1 192 ? -0.193 -10.044 -23.672 1.00 44.84 192 GLU A N 1
ATOM 1535 C CA . GLU A 1 192 ? -0.117 -11.395 -24.222 1.00 44.84 192 GLU A CA 1
ATOM 1536 C C . GLU A 1 192 ? -1.384 -12.161 -23.796 1.00 44.84 192 GLU A C 1
ATOM 1538 O O . GLU A 1 192 ? -1.544 -12.548 -22.641 1.00 44.84 192 GLU A O 1
ATOM 1543 N N . GLY A 1 193 ? -2.332 -12.312 -24.728 1.00 45.06 193 GLY A N 1
ATOM 1544 C CA . GLY A 1 193 ? -3.400 -13.307 -24.644 1.00 45.06 193 GLY A CA 1
ATOM 1545 C C . GLY A 1 193 ? -4.823 -12.870 -24.268 1.00 45.06 193 GLY A C 1
ATOM 1546 O O . GLY A 1 193 ? -5.652 -13.767 -24.140 1.00 45.06 193 GLY A O 1
ATOM 1547 N N . PHE A 1 194 ? -5.183 -11.583 -24.119 1.00 41.59 194 PHE A N 1
ATOM 1548 C CA . PHE A 1 194 ? -6.612 -11.259 -23.878 1.00 41.59 194 PHE A CA 1
ATOM 1549 C C . PHE A 1 194 ? -7.187 -10.029 -24.593 1.00 41.59 194 PHE A C 1
ATOM 1551 O O . PHE A 1 194 ? -8.335 -10.090 -25.017 1.00 41.59 194 PHE A O 1
ATOM 1558 N N . LEU A 1 195 ? -6.436 -8.943 -24.803 1.00 37.78 195 LEU A N 1
ATOM 1559 C CA . LEU A 1 195 ? -6.948 -7.736 -25.473 1.00 37.78 195 LEU A CA 1
ATOM 1560 C C . LEU A 1 195 ? -5.822 -7.055 -26.263 1.00 37.78 195 LEU A C 1
ATOM 1562 O O . LEU A 1 195 ? -4.971 -6.384 -25.692 1.00 37.78 195 LEU A O 1
ATOM 1566 N N . GLN A 1 196 ? -5.817 -7.249 -27.583 1.00 44.88 196 GLN A N 1
ATOM 1567 C CA . GLN A 1 196 ? -4.778 -6.751 -28.499 1.00 44.88 196 GLN A CA 1
ATOM 1568 C C . GLN A 1 196 ? -5.076 -5.346 -29.059 1.00 44.88 196 GLN A C 1
ATOM 1570 O O . GLN A 1 196 ? -4.310 -4.799 -29.845 1.00 44.88 196 GLN A O 1
ATOM 1575 N N . THR A 1 197 ? -6.189 -4.738 -28.654 1.00 44.38 197 THR A N 1
ATOM 1576 C CA . THR A 1 197 ? -6.560 -3.368 -29.018 1.00 44.38 197 THR A CA 1
ATOM 1577 C C . THR A 1 197 ? -6.237 -2.442 -27.866 1.00 44.38 197 THR A C 1
ATOM 1579 O O . THR A 1 197 ? -6.681 -2.752 -26.765 1.00 44.38 197 THR A O 1
ATOM 1582 N N . CYS A 1 198 ? -5.566 -1.308 -28.125 1.00 52.38 198 CYS A N 1
ATOM 1583 C CA . CYS A 1 198 ? -5.545 -0.151 -27.225 1.00 52.38 198 CYS A CA 1
ATOM 1584 C C . CYS A 1 198 ? -6.965 0.114 -26.741 1.00 52.38 198 CYS A C 1
ATOM 1586 O O . CYS A 1 198 ? -7.774 0.658 -27.500 1.00 52.38 198 CYS A O 1
ATOM 1588 N N . PRO A 1 199 ? -7.317 -0.267 -25.513 1.00 55.50 199 PRO A N 1
ATOM 1589 C CA . PRO A 1 199 ? -8.646 0.030 -25.070 1.00 55.50 199 PRO A CA 1
ATOM 1590 C C . PRO A 1 199 ? -8.696 1.531 -24.822 1.00 55.50 199 PRO A C 1
ATOM 1592 O O . PRO A 1 199 ? -7.892 2.046 -24.042 1.00 55.50 199 PRO A O 1
ATOM 1595 N N . SER A 1 200 ? -9.613 2.237 -25.481 1.00 55.62 200 SER A N 1
ATOM 1596 C CA . SER A 1 200 ? -9.818 3.682 -25.300 1.00 55.62 200 SER A CA 1
ATOM 1597 C C . SER A 1 200 ? -9.953 4.062 -23.819 1.00 55.62 200 SER A C 1
ATOM 1599 O O . SER A 1 200 ? -9.492 5.121 -23.399 1.00 55.62 200 SER A O 1
ATOM 1601 N N . TYR A 1 201 ? -10.477 3.138 -23.004 1.00 59.00 201 TYR A N 1
ATOM 1602 C CA . TYR A 1 201 ? -10.577 3.277 -21.557 1.00 59.00 201 TYR A CA 1
ATOM 1603 C C . TYR A 1 201 ? -9.232 3.357 -20.829 1.00 59.00 201 TYR A C 1
ATOM 1605 O O . TYR A 1 201 ? -9.202 3.899 -19.741 1.00 59.00 201 TYR A O 1
ATOM 1613 N N . SER A 1 202 ? -8.121 2.845 -21.359 1.00 59.97 202 SER A N 1
ATOM 1614 C CA . SER A 1 202 ? -6.825 2.829 -20.646 1.00 59.97 202 SER A CA 1
ATOM 1615 C C . SER A 1 202 ? -6.282 4.236 -20.480 1.00 59.97 202 SER A C 1
ATOM 1617 O O . SER A 1 202 ? -5.888 4.627 -19.388 1.00 59.97 202 SER A O 1
ATOM 1619 N N . VAL A 1 203 ? -6.348 5.014 -21.563 1.00 60.97 203 VAL A N 1
ATOM 1620 C CA . VAL A 1 203 ? -6.022 6.440 -21.571 1.00 60.97 203 VAL A CA 1
ATOM 1621 C C . VAL A 1 203 ? -6.960 7.165 -20.615 1.00 60.97 203 VAL A C 1
ATOM 1623 O O . VAL A 1 203 ? -6.493 7.840 -19.708 1.00 60.97 203 VAL A O 1
ATOM 1626 N N . THR A 1 204 ? -8.275 6.958 -20.738 1.00 58.19 204 THR A N 1
ATOM 1627 C CA . THR A 1 204 ? -9.268 7.583 -19.852 1.00 58.19 204 THR A CA 1
ATOM 1628 C C . THR A 1 204 ? -9.064 7.219 -18.381 1.00 58.19 204 THR A C 1
ATOM 1630 O O . THR A 1 204 ? -9.170 8.087 -17.527 1.00 58.19 204 THR A O 1
ATOM 1633 N N . LEU A 1 205 ? -8.742 5.968 -18.059 1.00 63.47 205 LEU A N 1
ATOM 1634 C CA . LEU A 1 205 ? -8.508 5.502 -16.693 1.00 63.47 205 LEU A CA 1
ATOM 1635 C C . LEU A 1 205 ? -7.214 6.069 -16.124 1.00 63.47 205 LEU A C 1
ATOM 1637 O O . LEU A 1 205 ? -7.191 6.408 -14.948 1.00 63.47 205 LEU A O 1
ATOM 1641 N N . LEU A 1 206 ? -6.169 6.211 -16.939 1.00 63.47 206 LEU A N 1
ATOM 1642 C CA . LEU A 1 206 ? -4.910 6.825 -16.528 1.00 63.47 206 LEU A CA 1
ATOM 1643 C C . LEU A 1 206 ? -5.061 8.343 -16.362 1.00 63.47 206 LEU A C 1
ATOM 1645 O O . LEU A 1 206 ? -4.525 8.908 -15.417 1.00 63.47 206 LEU A O 1
ATOM 1649 N N . TYR A 1 207 ? -5.871 8.986 -17.207 1.00 61.62 207 TYR A N 1
ATOM 1650 C CA . TYR A 1 207 ? -6.291 10.378 -17.041 1.00 61.62 207 TYR A CA 1
ATOM 1651 C C . TYR A 1 207 ? -7.143 10.581 -15.796 1.00 61.62 207 TYR A C 1
ATOM 1653 O O . TYR A 1 207 ? -6.893 11.515 -15.054 1.00 61.62 207 TYR A O 1
ATOM 1661 N N . VAL A 1 208 ? -8.118 9.713 -15.523 1.00 59.66 208 VAL A N 1
ATOM 1662 C CA . VAL A 1 208 ? -8.905 9.750 -14.283 1.00 59.66 208 VAL A CA 1
ATOM 1663 C C . VAL A 1 208 ? -7.991 9.496 -13.087 1.00 59.66 208 VAL A C 1
ATOM 1665 O O . VAL A 1 208 ? -8.105 10.184 -12.079 1.00 59.66 208 VAL A O 1
ATOM 1668 N N . PHE A 1 209 ? -7.061 8.549 -13.186 1.00 64.56 209 PHE A N 1
ATOM 1669 C CA . PHE A 1 209 ? -6.073 8.265 -12.150 1.00 64.56 209 PHE A CA 1
ATOM 1670 C C . PHE A 1 209 ? -5.186 9.481 -11.879 1.00 64.56 209 PHE A C 1
ATOM 1672 O O . PHE A 1 209 ? -5.049 9.867 -10.730 1.00 64.56 209 PHE A O 1
ATOM 1679 N N . LEU A 1 210 ? -4.675 10.155 -12.908 1.00 62.91 210 LEU A N 1
ATOM 1680 C CA . LEU A 1 210 ? -3.897 11.380 -12.746 1.00 62.91 210 LEU A CA 1
ATOM 1681 C C . LEU A 1 210 ? -4.759 12.553 -12.268 1.00 62.91 210 LEU A C 1
ATOM 1683 O O . LEU A 1 210 ? -4.359 13.227 -11.334 1.00 62.91 210 LEU A O 1
ATOM 1687 N N . ALA A 1 211 ? -5.964 12.758 -12.799 1.00 56.88 211 ALA A N 1
ATOM 1688 C CA . ALA A 1 211 ? -6.875 13.840 -12.407 1.00 56.88 211 ALA A CA 1
ATOM 1689 C C . ALA A 1 211 ? -7.382 13.711 -10.959 1.00 56.88 211 ALA A C 1
ATOM 1691 O O . ALA A 1 211 ? -7.625 14.715 -10.297 1.00 56.88 211 ALA A O 1
ATOM 1692 N N . ASN A 1 212 ? -7.494 12.486 -10.426 1.00 55.03 212 ASN A N 1
ATOM 1693 C CA . ASN A 1 212 ? -7.783 12.266 -9.003 1.00 55.03 212 ASN A CA 1
ATOM 1694 C C . ASN A 1 212 ? -6.626 12.695 -8.075 1.00 55.03 212 ASN A C 1
ATOM 1696 O O . ASN A 1 212 ? -6.842 12.839 -6.872 1.00 55.03 212 ASN A O 1
ATOM 1700 N N . TYR A 1 213 ? -5.410 12.875 -8.604 1.00 54.22 213 TYR A N 1
ATOM 1701 C CA . TYR A 1 213 ? -4.199 13.193 -7.834 1.00 54.22 213 TYR A CA 1
ATOM 1702 C C . TYR A 1 213 ? -3.576 14.551 -8.209 1.00 54.22 213 TYR A C 1
ATOM 1704 O O . TYR A 1 213 ? -2.895 15.160 -7.387 1.00 54.22 213 TYR A O 1
ATOM 1712 N N . VAL A 1 214 ? -3.817 15.028 -9.429 1.00 48.88 214 VAL A N 1
ATOM 1713 C CA . VAL A 1 214 ? -3.229 16.202 -10.079 1.00 48.88 214 VAL A CA 1
ATOM 1714 C C . VAL A 1 214 ? -4.359 16.959 -10.784 1.00 48.88 214 VAL A C 1
ATOM 1716 O O . VAL A 1 214 ? -4.466 16.975 -12.004 1.00 48.88 214 VAL A O 1
ATOM 1719 N N . SER A 1 215 ? -5.234 17.603 -10.014 1.00 38.34 215 SER A N 1
ATOM 1720 C CA . SER A 1 215 ? -5.984 18.751 -10.536 1.00 38.34 215 SER A CA 1
ATOM 1721 C C . SER A 1 215 ? -5.076 19.970 -10.440 1.00 38.34 215 SER A C 1
ATOM 1723 O O . SER A 1 215 ? -5.089 20.673 -9.433 1.00 38.34 215 SER A O 1
ATOM 1725 N N . CYS A 1 216 ? -4.226 20.186 -11.443 1.00 38.50 216 CYS A N 1
ATOM 1726 C CA . CYS A 1 216 ? -3.516 21.452 -11.605 1.00 38.50 216 CYS A CA 1
ATOM 1727 C C . CYS A 1 216 ? -3.102 21.622 -13.072 1.00 38.50 216 CYS A C 1
ATOM 1729 O O . CYS A 1 216 ? -1.964 21.344 -13.434 1.00 38.50 216 CYS A O 1
ATOM 1731 N N . GLU A 1 217 ? -4.026 22.076 -13.917 1.00 37.16 217 GLU A N 1
ATOM 1732 C CA . GLU A 1 217 ? -3.663 22.670 -15.207 1.00 37.16 217 GLU A CA 1
ATOM 1733 C C . GLU A 1 217 ? -3.759 24.204 -15.098 1.00 37.16 217 GLU A C 1
ATOM 1735 O O . GLU A 1 217 ? -4.814 24.790 -14.854 1.00 37.16 217 GLU A O 1
ATOM 1740 N N . ASP A 1 218 ? -2.591 24.830 -15.249 1.00 39.41 218 ASP A N 1
ATOM 1741 C CA . ASP A 1 218 ? -2.360 26.124 -15.898 1.00 39.41 218 ASP A CA 1
ATOM 1742 C C . ASP A 1 218 ? -2.603 27.475 -15.223 1.00 39.41 218 ASP A C 1
ATOM 1744 O O . ASP A 1 218 ? -2.323 28.497 -15.853 1.00 39.41 218 ASP A O 1
ATOM 1748 N N . LYS A 1 219 ? -2.930 27.574 -13.932 1.00 32.31 219 LYS A N 1
ATOM 1749 C CA . LYS A 1 219 ? -2.701 28.843 -13.207 1.00 32.31 219 LYS A CA 1
ATOM 1750 C C . LYS A 1 219 ? -2.190 28.583 -11.807 1.00 32.31 219 LYS A C 1
ATOM 1752 O O . LYS A 1 219 ? -2.899 27.965 -11.033 1.00 32.31 219 LYS A O 1
ATOM 1757 N N . ALA A 1 220 ? -0.974 29.081 -11.554 1.00 32.81 220 ALA A N 1
ATOM 1758 C CA . ALA A 1 220 ? -0.324 29.333 -10.268 1.00 32.81 220 ALA A CA 1
ATOM 1759 C C . ALA A 1 220 ? -0.622 28.327 -9.150 1.00 32.81 220 ALA A C 1
ATOM 1761 O O . ALA A 1 220 ? -1.750 28.237 -8.688 1.00 32.81 220 ALA A O 1
ATOM 1762 N N . CYS A 1 221 ? 0.426 27.677 -8.630 1.00 39.72 221 CYS A N 1
ATOM 1763 C CA . CYS A 1 221 ? 0.451 27.025 -7.320 1.00 39.72 221 CYS A CA 1
ATOM 1764 C C . CYS A 1 221 ? -0.398 27.767 -6.268 1.00 39.72 221 CYS A C 1
ATOM 1766 O O . CYS A 1 221 ? 0.085 28.612 -5.521 1.00 39.72 221 CYS A O 1
ATOM 1768 N N . SER A 1 222 ? -1.672 27.411 -6.208 1.00 31.27 222 SER A N 1
ATOM 1769 C CA . SER A 1 222 ? -2.607 27.649 -5.120 1.00 31.27 222 SER A CA 1
ATOM 1770 C C . SER A 1 222 ? -3.386 26.349 -4.908 1.00 31.27 222 SER A C 1
ATOM 1772 O O . SER A 1 222 ? -4.575 26.315 -4.625 1.00 31.27 222 SER A O 1
ATOM 1774 N N . ALA A 1 223 ? -2.691 25.222 -5.071 1.00 34.91 223 ALA A N 1
ATOM 1775 C CA . ALA A 1 223 ? -3.172 23.914 -4.669 1.00 34.91 223 ALA A CA 1
ATOM 1776 C C . ALA A 1 223 ? -2.848 23.715 -3.183 1.00 34.91 223 ALA A C 1
ATOM 1778 O O . ALA A 1 223 ? -1.989 22.918 -2.813 1.00 34.91 223 ALA A O 1
ATOM 1779 N N . VAL A 1 224 ? -3.520 24.487 -2.331 1.00 39.41 224 VAL A N 1
ATOM 1780 C CA . VAL A 1 224 ? -3.704 24.114 -0.922 1.00 39.41 224 VAL A CA 1
ATOM 1781 C C . VAL A 1 224 ? -5.179 23.860 -0.623 1.00 39.41 224 VAL A C 1
ATOM 1783 O O . VAL A 1 224 ? -5.454 23.054 0.260 1.00 39.41 224 VAL A O 1
ATOM 1786 N N . GLU A 1 225 ? -6.124 24.435 -1.378 1.00 38.75 225 GLU A N 1
ATOM 1787 C CA . GLU A 1 225 ? -7.521 24.409 -0.929 1.00 38.75 225 GLU A CA 1
ATOM 1788 C C . GLU A 1 225 ? -8.466 23.442 -1.651 1.00 38.75 225 GLU A C 1
ATOM 1790 O O . GLU A 1 225 ? -9.295 22.907 -0.938 1.00 38.75 225 GLU A O 1
ATOM 1795 N N . ASP A 1 226 ? -8.339 23.076 -2.943 1.00 37.50 226 ASP A N 1
ATOM 1796 C CA . ASP A 1 226 ? -9.451 22.315 -3.578 1.00 37.50 226 ASP A CA 1
ATOM 1797 C C . ASP A 1 226 ? -9.148 21.055 -4.419 1.00 37.50 226 ASP A C 1
ATOM 1799 O O . ASP A 1 226 ? -10.058 20.275 -4.694 1.00 37.50 226 ASP A O 1
ATOM 1803 N N . GLY A 1 227 ? -7.891 20.755 -4.766 1.00 40.84 227 GLY A N 1
ATOM 1804 C CA . GLY A 1 227 ? -7.537 19.561 -5.572 1.00 40.84 227 GLY A CA 1
ATOM 1805 C C . GLY A 1 227 ? -6.872 18.417 -4.800 1.00 40.84 227 GLY A C 1
ATOM 1806 O O . GLY A 1 227 ? -6.717 17.311 -5.310 1.00 40.84 227 GLY A O 1
ATOM 1807 N N . VAL A 1 228 ? -6.476 18.676 -3.553 1.00 44.88 228 VAL A N 1
ATOM 1808 C CA . VAL A 1 228 ? -5.629 17.795 -2.737 1.00 44.88 228 VAL A CA 1
ATOM 1809 C C . VAL A 1 228 ? -6.409 17.353 -1.499 1.00 44.88 228 VAL A C 1
ATOM 1811 O O . VAL A 1 228 ? -5.873 17.295 -0.406 1.00 44.88 228 VAL A O 1
ATOM 1814 N N . TRP A 1 229 ? -7.708 17.069 -1.609 1.00 47.84 229 TRP A N 1
ATOM 1815 C CA . TRP A 1 229 ? -8.473 16.617 -0.439 1.00 47.84 229 TRP A CA 1
ATOM 1816 C C . TRP A 1 229 ? -8.198 15.144 -0.103 1.00 47.84 229 TRP A C 1
ATOM 1818 O O . TRP A 1 229 ? -8.166 14.780 1.067 1.00 47.84 229 TRP A O 1
ATOM 1828 N N . GLY A 1 230 ? -7.919 14.290 -1.095 1.00 58.91 230 GLY A N 1
ATOM 1829 C CA . GLY A 1 230 ? -7.759 12.844 -0.895 1.00 58.91 230 GLY A CA 1
ATOM 1830 C C . GLY A 1 230 ? -6.474 12.432 -0.169 1.00 58.91 230 GLY A C 1
ATOM 1831 O O . GLY A 1 230 ? -6.534 11.672 0.797 1.00 58.91 230 GLY A O 1
ATOM 1832 N N . LEU A 1 231 ? -5.310 12.934 -0.602 1.00 67.50 231 LEU A N 1
ATOM 1833 C CA . LEU A 1 231 ? -4.002 12.522 -0.064 1.00 67.50 231 LEU A CA 1
ATOM 1834 C C . LEU A 1 231 ? -3.771 12.964 1.395 1.00 67.50 231 LEU A C 1
ATOM 1836 O O . LEU A 1 231 ? -3.438 12.106 2.217 1.00 67.50 231 LEU A O 1
ATOM 1840 N N . PRO A 1 232 ? -3.985 14.238 1.782 1.00 73.81 232 PRO A N 1
ATOM 1841 C CA . PRO A 1 232 ? -3.846 14.687 3.162 1.00 73.81 232 PRO A CA 1
ATOM 1842 C C . PRO A 1 232 ? -4.917 14.068 4.050 1.00 73.81 232 PRO A C 1
ATOM 1844 O O . PRO A 1 232 ? -4.623 13.666 5.176 1.00 73.81 232 PRO A O 1
ATOM 1847 N N . TRP A 1 233 ? -6.149 13.912 3.554 1.00 71.44 233 TRP A N 1
ATOM 1848 C CA . TRP A 1 233 ? -7.191 13.225 4.312 1.00 71.44 233 TRP A CA 1
ATOM 1849 C C . TRP A 1 233 ? -6.820 11.760 4.570 1.00 71.44 233 TRP A C 1
ATOM 1851 O O . TRP A 1 233 ? -6.830 11.320 5.719 1.00 71.44 233 TRP A O 1
ATOM 1861 N N . LEU A 1 234 ? -6.373 11.010 3.558 1.00 76.19 234 LEU A N 1
ATOM 1862 C CA . LEU A 1 234 ? -5.907 9.639 3.763 1.00 76.19 234 LEU A CA 1
ATOM 1863 C C . LEU A 1 234 ? -4.727 9.606 4.745 1.00 76.19 234 LEU A C 1
ATOM 1865 O O . LEU A 1 234 ? -4.725 8.806 5.681 1.00 76.19 234 LEU A O 1
ATOM 1869 N N . TYR A 1 235 ? -3.769 10.522 4.610 1.00 80.00 235 TYR A N 1
ATOM 1870 C CA . TYR A 1 235 ? -2.615 10.608 5.502 1.00 80.00 235 TYR A CA 1
ATOM 1871 C C . TYR A 1 235 ? -3.018 10.878 6.961 1.00 80.00 235 TYR A C 1
ATOM 1873 O O . TYR A 1 235 ? -2.553 10.197 7.881 1.00 80.00 235 TYR A O 1
ATOM 1881 N N . THR A 1 236 ? -3.952 11.802 7.194 1.00 82.81 236 THR A N 1
ATOM 1882 C CA . THR A 1 236 ? -4.491 12.080 8.535 1.00 82.81 236 THR A CA 1
ATOM 1883 C C . THR A 1 236 ? -5.285 10.901 9.100 1.00 82.81 236 THR A C 1
ATOM 1885 O O . THR A 1 236 ? -5.148 10.595 10.289 1.00 82.81 236 THR A O 1
ATOM 1888 N N . THR A 1 237 ? -6.046 10.166 8.279 1.00 84.88 237 THR A N 1
ATOM 1889 C CA . THR A 1 237 ? -6.734 8.948 8.744 1.00 84.88 237 THR A CA 1
ATOM 1890 C C . THR A 1 237 ? -5.745 7.851 9.145 1.00 84.88 237 THR A C 1
ATOM 1892 O O . THR A 1 237 ? -5.933 7.221 10.190 1.00 84.88 237 THR A O 1
ATOM 1895 N N . MET A 1 238 ? -4.649 7.676 8.398 1.00 86.38 238 MET A N 1
ATOM 1896 C CA . MET A 1 238 ? -3.585 6.722 8.730 1.00 86.38 238 MET A CA 1
ATOM 1897 C C . MET A 1 238 ? -2.861 7.103 10.031 1.00 86.38 238 MET A C 1
ATOM 1899 O O . MET A 1 238 ? -2.613 6.233 10.870 1.00 86.38 238 MET A O 1
ATOM 1903 N N . LEU A 1 239 ? -2.610 8.397 10.274 1.00 89.38 239 LEU A N 1
ATOM 1904 C CA . LEU A 1 239 ? -2.097 8.888 11.563 1.00 89.38 239 LEU A CA 1
ATOM 1905 C C . LEU A 1 239 ? -3.077 8.614 12.716 1.00 89.38 239 LEU A C 1
ATOM 1907 O O . LEU A 1 239 ? -2.663 8.240 13.820 1.00 89.38 239 LEU A O 1
ATOM 1911 N N . GLY A 1 240 ? -4.379 8.755 12.460 1.00 87.81 240 GLY A N 1
ATOM 1912 C CA . GLY A 1 240 ? -5.435 8.401 13.404 1.00 87.81 240 GLY A CA 1
ATOM 1913 C C . GLY A 1 240 ? -5.407 6.917 13.778 1.00 87.81 240 GLY A C 1
ATOM 1914 O O . GLY A 1 240 ? -5.419 6.579 14.964 1.00 87.81 240 GLY A O 1
ATOM 1915 N N . GLU A 1 241 ? -5.319 6.026 12.789 1.00 89.19 241 GLU A N 1
ATOM 1916 C CA . GLU A 1 241 ? -5.211 4.578 13.012 1.00 89.19 241 GLU A CA 1
ATOM 1917 C C . GLU A 1 241 ? -3.912 4.198 13.732 1.00 89.19 241 GLU A C 1
ATOM 1919 O O . GLU A 1 241 ? -3.948 3.415 14.684 1.00 89.19 241 GLU A O 1
ATOM 1924 N N . ARG A 1 242 ? -2.782 4.826 13.380 1.00 91.81 242 ARG A N 1
ATOM 1925 C CA . ARG A 1 242 ? -1.506 4.655 14.091 1.00 91.81 242 ARG A CA 1
ATOM 1926 C C . ARG A 1 242 ? -1.654 4.953 15.579 1.00 91.81 242 ARG A C 1
ATOM 1928 O O . ARG A 1 242 ? -1.253 4.141 16.413 1.00 91.81 242 ARG A O 1
ATOM 1935 N N . LYS A 1 243 ? -2.269 6.090 15.924 1.00 90.12 243 LYS A N 1
ATOM 1936 C CA . LYS A 1 243 ? -2.504 6.472 17.323 1.00 90.12 243 LYS A CA 1
ATOM 1937 C C . LYS A 1 243 ? -3.375 5.444 18.043 1.00 90.12 243 LYS A C 1
ATOM 1939 O O . LYS A 1 243 ? -3.040 5.056 19.154 1.00 90.12 243 LYS A O 1
ATOM 1944 N N . LYS A 1 244 ? -4.450 4.964 17.408 1.00 88.50 244 LYS A N 1
ATOM 1945 C CA . LYS A 1 244 ? -5.350 3.955 17.996 1.00 88.50 244 LYS A CA 1
ATOM 1946 C C . LYS A 1 244 ? -4.660 2.613 18.252 1.00 88.50 244 LYS A C 1
ATOM 1948 O O . LYS A 1 244 ? -4.984 1.958 19.237 1.00 88.50 244 LYS A O 1
ATOM 1953 N N . ARG A 1 245 ? -3.758 2.189 17.361 1.00 87.38 245 ARG A N 1
ATOM 1954 C CA . ARG A 1 245 ? -3.148 0.850 17.383 1.00 87.38 245 ARG A CA 1
ATOM 1955 C C . ARG A 1 245 ? -1.879 0.776 18.227 1.00 87.38 245 ARG A C 1
ATOM 1957 O O . ARG A 1 245 ? -1.715 -0.201 18.947 1.00 87.38 245 ARG A O 1
ATOM 1964 N N . LEU A 1 246 ? -1.012 1.787 18.153 1.00 87.31 246 LEU A N 1
ATOM 1965 C CA . LEU A 1 246 ? 0.253 1.816 18.901 1.00 87.31 246 LEU A CA 1
ATOM 1966 C C . LEU A 1 246 ? 0.096 2.391 20.308 1.00 87.31 246 LEU A C 1
ATOM 1968 O O . LEU A 1 246 ? 0.782 1.957 21.227 1.00 87.31 246 LEU A O 1
ATOM 1972 N N . TYR A 1 247 ? -0.815 3.349 20.476 1.00 85.94 247 TYR A N 1
ATOM 1973 C CA . TYR A 1 247 ? -1.053 4.030 21.746 1.00 85.94 247 TYR A CA 1
ATOM 1974 C C . TYR A 1 247 ? -2.539 3.941 22.105 1.00 85.94 247 TYR A C 1
ATOM 1976 O O . TYR A 1 247 ? -3.234 4.968 22.136 1.00 85.94 247 TYR A O 1
ATOM 1984 N N . PRO A 1 248 ? -3.065 2.718 22.333 1.00 83.44 248 PRO A N 1
ATOM 1985 C CA . PRO A 1 248 ? -4.452 2.557 22.732 1.00 83.44 248 PRO A CA 1
ATOM 1986 C C . PRO A 1 248 ? -4.680 3.365 24.007 1.00 83.44 248 PRO A C 1
ATOM 1988 O O . PRO A 1 248 ? -3.966 3.206 24.999 1.00 83.44 248 PRO A O 1
ATOM 1991 N N . LYS A 1 249 ? -5.660 4.276 23.974 1.00 77.75 249 LYS A N 1
ATOM 1992 C CA . LYS A 1 249 ? -6.008 5.053 25.164 1.00 77.75 249 LYS A CA 1
ATOM 1993 C C . LYS A 1 249 ? -6.390 4.063 26.268 1.00 77.75 249 LYS A C 1
ATOM 1995 O O . LYS A 1 249 ? -7.236 3.203 26.003 1.00 77.75 249 LYS A O 1
ATOM 2000 N N . PRO A 1 250 ? -5.800 4.165 27.474 1.00 76.69 250 PRO A N 1
ATOM 2001 C CA . PRO A 1 250 ? -6.215 3.316 28.577 1.00 76.69 250 PRO A CA 1
ATOM 2002 C C . PRO A 1 250 ? -7.713 3.513 28.793 1.00 76.69 250 PRO A C 1
ATOM 2004 O O . PRO A 1 250 ? -8.227 4.628 28.635 1.00 76.69 250 PRO A O 1
ATOM 2007 N N . ALA A 1 251 ? -8.418 2.428 29.118 1.00 71.19 251 ALA A N 1
ATOM 2008 C CA . ALA A 1 251 ? -9.822 2.536 29.478 1.00 71.19 251 ALA A CA 1
ATOM 2009 C C . ALA A 1 251 ? -9.955 3.600 30.584 1.00 71.19 251 ALA A C 1
ATOM 2011 O O . ALA A 1 251 ? -9.140 3.597 31.516 1.00 71.19 251 ALA A O 1
ATOM 2012 N N . PRO A 1 252 ? -10.918 4.536 30.480 1.00 72.12 252 PRO A N 1
ATOM 2013 C CA . PRO A 1 252 ? -11.085 5.566 31.493 1.00 72.12 252 PRO A CA 1
ATOM 2014 C C . PRO A 1 252 ? -11.218 4.903 32.867 1.00 72.12 252 PRO A C 1
ATOM 2016 O O . PRO A 1 252 ? -11.958 3.925 33.021 1.00 72.12 252 PRO A O 1
ATOM 2019 N N . LYS A 1 253 ? -10.451 5.400 33.848 1.00 69.62 253 LYS A N 1
ATOM 2020 C CA . LYS A 1 253 ? -10.475 4.866 35.214 1.00 69.62 253 LYS A CA 1
ATOM 2021 C C . LYS A 1 253 ? -11.914 4.919 35.727 1.00 69.62 253 LYS A C 1
ATOM 2023 O O . LYS A 1 253 ? -12.569 5.954 35.634 1.00 69.62 253 LYS A O 1
ATOM 2028 N N . LEU A 1 254 ? -12.401 3.799 36.254 1.00 65.25 254 LEU A N 1
ATOM 2029 C CA . LEU A 1 254 ? -13.696 3.750 36.929 1.00 65.25 254 LEU A CA 1
ATOM 2030 C C . LEU A 1 254 ? -13.592 4.613 38.198 1.00 65.25 254 LEU A C 1
ATOM 2032 O O . LEU A 1 254 ? -12.679 4.406 38.993 1.00 65.25 254 LEU A O 1
ATOM 2036 N N . GLN A 1 255 ? -14.490 5.582 38.373 1.00 64.62 255 GLN A N 1
ATOM 2037 C CA . GLN A 1 255 ? -14.532 6.476 39.536 1.00 64.62 255 GLN A CA 1
ATOM 2038 C C . GLN A 1 255 ? -15.918 6.398 40.193 1.00 64.62 255 GLN A C 1
ATOM 2040 O O . GLN A 1 255 ? -16.918 6.518 39.488 1.00 64.62 255 GLN A O 1
ATOM 2045 N N . GLY A 1 256 ? -15.982 6.247 41.523 1.00 63.00 256 GLY A N 1
ATOM 2046 C CA . GLY A 1 256 ? -17.224 6.288 42.318 1.00 63.00 256 GLY A CA 1
ATOM 2047 C C . GLY A 1 256 ? -17.828 4.920 42.664 1.00 63.00 256 GLY A C 1
ATOM 2048 O O . GLY A 1 256 ? -17.108 3.932 42.784 1.00 63.00 256 GLY A O 1
ATOM 2049 N N . VAL A 1 257 ? -19.153 4.871 42.860 1.00 60.97 257 VAL A N 1
ATOM 2050 C CA . VAL A 1 257 ? -19.898 3.643 43.200 1.00 60.97 257 VAL A CA 1
ATOM 2051 C C . VAL A 1 257 ? -19.864 2.692 42.005 1.00 60.97 257 VAL A C 1
ATOM 2053 O O . VAL A 1 257 ? -20.478 2.954 40.970 1.00 60.97 257 VAL A O 1
ATOM 2056 N N . VAL A 1 258 ? -19.125 1.589 42.134 1.00 64.88 258 VAL A N 1
ATOM 2057 C CA . VAL A 1 258 ? -18.952 0.613 41.055 1.00 64.88 258 VAL A CA 1
ATOM 2058 C C . VAL A 1 258 ? -19.778 -0.636 41.342 1.00 64.88 258 VAL A C 1
ATOM 2060 O O . VAL A 1 258 ? -19.675 -1.212 42.422 1.00 64.88 258 VAL A O 1
ATOM 2063 N N . PHE A 1 259 ? -20.549 -1.103 40.357 1.00 65.69 259 PHE A N 1
ATOM 2064 C CA . PHE A 1 259 ? -21.283 -2.364 40.470 1.00 65.69 259 PHE A CA 1
ATOM 2065 C C . PHE A 1 259 ? -20.343 -3.547 40.739 1.00 65.69 259 PHE A C 1
ATOM 2067 O O . PHE A 1 259 ? -19.222 -3.562 40.204 1.00 65.69 259 PHE A O 1
ATOM 2074 N N . PRO A 1 260 ? -20.782 -4.543 41.530 1.00 60.75 260 PRO A N 1
ATOM 2075 C CA . PRO A 1 260 ? -20.014 -5.756 41.760 1.00 60.75 260 PRO A CA 1
ATOM 2076 C C . PRO A 1 260 ? -19.696 -6.457 40.437 1.00 60.75 260 PRO A C 1
ATOM 2078 O O . PRO A 1 260 ? -20.405 -6.331 39.434 1.00 60.75 260 PRO A O 1
ATOM 2081 N N . VAL A 1 261 ? -18.567 -7.155 40.427 1.00 69.94 261 VAL A N 1
ATOM 2082 C CA . VAL A 1 261 ? -18.082 -7.860 39.243 1.00 69.94 261 VAL A CA 1
ATOM 2083 C C . VAL A 1 261 ? -18.834 -9.185 39.122 1.00 69.94 261 VAL A C 1
ATOM 2085 O O . VAL A 1 261 ? -18.993 -9.900 40.108 1.00 69.94 261 VAL A O 1
ATOM 2088 N N . SER A 1 262 ? -19.305 -9.516 37.921 1.00 66.12 262 SER A N 1
ATOM 2089 C CA . SER A 1 262 ? -19.814 -10.851 37.600 1.00 66.12 262 SER A CA 1
ATOM 2090 C C . SER A 1 262 ? -18.691 -11.893 37.690 1.00 66.12 262 SER A C 1
ATOM 2092 O O . SER A 1 262 ? -17.510 -11.554 37.602 1.00 66.12 262 SER A O 1
ATOM 2094 N N . LYS A 1 263 ? -19.042 -13.182 37.780 1.00 69.25 263 LYS A N 1
ATOM 2095 C CA . LYS A 1 263 ? -18.081 -14.305 37.765 1.00 69.25 263 LYS A CA 1
ATOM 2096 C C . LYS A 1 263 ? -17.131 -14.277 36.554 1.00 69.25 263 LYS A C 1
ATOM 2098 O O . LYS A 1 263 ? -16.017 -14.774 36.649 1.00 69.25 263 LYS A O 1
ATOM 2103 N N . ASN A 1 264 ? -17.537 -13.633 35.456 1.00 68.44 264 ASN A N 1
ATOM 2104 C CA . ASN A 1 264 ? -16.752 -13.505 34.222 1.00 68.44 264 ASN A CA 1
ATOM 2105 C C . ASN A 1 264 ? -15.861 -12.246 34.169 1.00 68.44 264 ASN A C 1
ATOM 2107 O O . ASN A 1 264 ? -15.337 -11.911 33.111 1.00 68.44 264 ASN A O 1
ATOM 2111 N N . GLY A 1 265 ? -15.720 -11.490 35.264 1.00 66.75 265 GLY A N 1
ATOM 2112 C CA . GLY A 1 265 ? -14.926 -10.252 35.274 1.00 66.75 265 GLY A CA 1
ATOM 2113 C C . GLY A 1 265 ? -15.642 -9.031 34.674 1.00 66.75 265 GLY A C 1
ATOM 2114 O O . GLY A 1 265 ? -15.123 -7.914 34.709 1.00 66.75 265 GLY A O 1
ATOM 2115 N N . GLU A 1 266 ? -16.854 -9.212 34.148 1.00 60.28 266 GLU A N 1
ATOM 2116 C CA . GLU A 1 266 ? -17.666 -8.142 33.574 1.00 60.28 266 GLU A CA 1
ATOM 2117 C C . GLU A 1 266 ? -18.488 -7.428 34.650 1.00 60.28 266 GLU A C 1
ATOM 2119 O O . GLU A 1 266 ? -19.062 -8.051 35.541 1.00 60.28 266 GLU A O 1
ATOM 2124 N N . ARG A 1 267 ? -18.579 -6.099 34.570 1.00 63.34 267 ARG A N 1
ATOM 2125 C CA . ARG A 1 267 ? -19.462 -5.304 35.433 1.00 63.34 267 ARG A CA 1
ATOM 2126 C C . ARG A 1 267 ? -20.727 -4.971 34.657 1.00 63.34 267 ARG A C 1
ATOM 2128 O O . ARG A 1 267 ? -20.638 -4.314 33.618 1.00 63.34 267 ARG A O 1
ATOM 2135 N N . SER A 1 268 ? -21.874 -5.430 35.151 1.00 59.72 268 SER A N 1
ATOM 2136 C CA . SER A 1 268 ? -23.165 -5.189 34.510 1.00 59.72 268 SER A CA 1
ATOM 2137 C C . SER A 1 268 ? -23.565 -3.727 34.690 1.00 59.72 268 SER A C 1
ATOM 2139 O O . SER A 1 268 ? -23.807 -3.271 35.804 1.00 59.72 268 SER A O 1
ATOM 2141 N N . THR A 1 269 ? -23.617 -2.976 33.594 1.00 61.38 269 THR A N 1
ATOM 2142 C CA . THR A 1 269 ? -24.369 -1.720 33.533 1.00 61.38 269 THR A CA 1
ATOM 2143 C C . THR A 1 269 ? -25.545 -1.966 32.614 1.00 61.38 269 THR A C 1
ATOM 2145 O O . THR A 1 269 ? -25.457 -1.737 31.410 1.00 61.38 269 THR A O 1
ATOM 2148 N N . THR A 1 270 ? -26.620 -2.522 33.157 1.00 67.56 270 THR A N 1
ATOM 2149 C CA . THR A 1 270 ? -27.850 -2.722 32.397 1.00 67.56 270 THR A CA 1
ATOM 2150 C C . THR A 1 270 ? -28.471 -1.366 32.075 1.00 67.56 270 THR A C 1
ATOM 2152 O O . THR A 1 270 ? -28.539 -0.483 32.932 1.00 67.56 270 THR A O 1
ATOM 2155 N N . ASN A 1 271 ? -28.968 -1.204 30.845 1.00 71.19 271 ASN A N 1
ATOM 2156 C CA . ASN A 1 271 ? -29.791 -0.047 30.472 1.00 71.19 271 ASN A CA 1
ATOM 2157 C C . ASN A 1 271 ? -30.981 0.115 31.435 1.00 71.19 271 ASN A C 1
ATOM 2159 O O . ASN A 1 271 ? -31.320 1.236 31.798 1.00 71.19 271 ASN A O 1
ATOM 2163 N N . ALA A 1 272 ? -31.500 -1.001 31.958 1.00 74.50 272 ALA A N 1
ATOM 2164 C CA . ALA A 1 272 ? -32.502 -1.018 33.018 1.00 74.50 272 ALA A CA 1
ATOM 2165 C C . ALA A 1 272 ? -32.082 -0.217 34.266 1.00 74.50 272 ALA A C 1
ATOM 2167 O O . ALA A 1 272 ? -32.874 0.554 34.787 1.00 74.50 272 ALA A O 1
ATOM 2168 N N . ALA A 1 273 ? -30.832 -0.321 34.733 1.00 74.81 273 ALA A N 1
ATOM 2169 C CA . ALA A 1 273 ? -30.377 0.424 35.912 1.00 74.81 273 ALA A CA 1
ATOM 2170 C C . ALA A 1 273 ? -30.352 1.943 35.670 1.00 74.81 273 ALA A C 1
ATOM 2172 O O . ALA A 1 273 ? -30.664 2.727 36.565 1.00 74.81 273 ALA A O 1
ATOM 2173 N N . LYS A 1 274 ? -29.999 2.359 34.449 1.00 81.31 274 LYS A N 1
ATOM 2174 C CA . LYS A 1 274 ? -30.041 3.763 34.025 1.00 81.31 274 LYS A CA 1
ATOM 2175 C C . LYS A 1 274 ? -31.478 4.285 33.982 1.00 81.31 274 LYS A C 1
ATOM 2177 O O . LYS A 1 274 ? -31.732 5.390 34.452 1.00 81.31 274 LYS A O 1
ATOM 2182 N N . GLU A 1 275 ? -32.401 3.498 33.438 1.00 81.75 275 GLU A N 1
ATOM 2183 C CA . GLU A 1 275 ? -33.822 3.849 33.384 1.00 81.75 275 GLU A CA 1
ATOM 2184 C C . GLU A 1 275 ? -34.437 3.925 34.778 1.00 81.75 275 GLU A C 1
ATOM 2186 O O . GLU A 1 275 ? -35.045 4.939 35.101 1.00 81.75 275 GLU A O 1
ATOM 2191 N N . ILE A 1 276 ? -34.192 2.934 35.640 1.00 81.94 276 ILE A N 1
ATOM 2192 C CA . ILE A 1 276 ? -34.654 2.937 37.037 1.00 81.94 276 ILE A CA 1
ATOM 2193 C C . ILE A 1 276 ? -34.161 4.192 37.763 1.00 81.94 276 ILE A C 1
ATOM 2195 O O . ILE A 1 276 ? -34.944 4.870 38.424 1.00 81.94 276 ILE A O 1
ATOM 2199 N N . PHE A 1 277 ? -32.880 4.545 37.610 1.00 82.56 277 PHE A N 1
ATOM 2200 C CA . PHE A 1 277 ? -32.339 5.753 38.231 1.00 82.56 277 PHE A CA 1
ATOM 2201 C C . PHE A 1 277 ? -32.965 7.032 37.660 1.00 82.56 277 PHE A C 1
ATOM 2203 O O . PHE A 1 277 ? -33.245 7.962 38.412 1.00 82.56 277 PHE A O 1
ATOM 2210 N N . ALA A 1 278 ? -33.215 7.088 36.349 1.00 84.00 278 ALA A N 1
ATOM 2211 C CA . ALA A 1 278 ? -33.891 8.226 35.739 1.00 84.00 278 ALA A CA 1
ATOM 2212 C C . ALA A 1 278 ? -35.340 8.372 36.229 1.00 84.00 278 ALA A C 1
ATOM 2214 O O . ALA A 1 278 ? -35.744 9.482 36.555 1.00 84.00 278 ALA A O 1
ATOM 2215 N N . MET A 1 279 ? -36.085 7.268 36.336 1.00 82.31 279 MET A N 1
ATOM 2216 C CA . MET A 1 279 ? -37.453 7.257 36.869 1.00 82.31 279 MET A CA 1
ATOM 2217 C C . MET A 1 279 ? -37.484 7.690 38.340 1.00 82.31 279 MET A C 1
ATOM 2219 O O . MET A 1 279 ? -38.334 8.482 38.731 1.00 82.31 279 MET A O 1
ATOM 2223 N N . ALA A 1 280 ? -36.522 7.239 39.151 1.00 81.12 280 ALA A N 1
ATOM 2224 C CA . ALA A 1 280 ? -36.401 7.658 40.550 1.00 81.12 280 ALA A CA 1
ATOM 2225 C C . ALA A 1 280 ? -36.059 9.153 40.701 1.00 81.12 280 ALA A C 1
ATOM 2227 O O . ALA A 1 280 ? -36.420 9.779 41.693 1.00 81.12 280 ALA A O 1
ATOM 2228 N N . MET A 1 281 ? -35.354 9.732 39.727 1.00 78.06 281 MET A N 1
ATOM 2229 C CA . MET A 1 281 ? -35.033 11.163 39.695 1.00 78.06 281 MET A CA 1
ATOM 2230 C C . MET A 1 281 ? -36.188 12.022 39.179 1.00 78.06 281 MET A C 1
ATOM 2232 O O . MET A 1 281 ? -36.243 13.210 39.488 1.00 78.06 281 MET A O 1
ATOM 2236 N N . GLU A 1 282 ? -37.106 11.442 38.407 1.00 81.50 282 GLU A N 1
ATOM 2237 C CA . GLU A 1 282 ? -38.221 12.149 37.774 1.00 81.50 282 GLU A CA 1
ATOM 2238 C C . GLU A 1 282 ? -39.159 12.787 38.805 1.00 81.50 282 GLU A C 1
ATOM 2240 O O . GLU A 1 282 ? -39.630 13.902 38.595 1.00 81.50 282 GLU A O 1
ATOM 2245 N N . SER A 1 283 ? -39.333 12.146 39.968 1.00 74.00 283 SER A N 1
ATOM 2246 C CA . SER A 1 283 ? -40.111 12.694 41.087 1.00 74.00 283 SER A CA 1
ATOM 2247 C C . SER A 1 283 ? -39.471 13.912 41.760 1.00 74.00 283 SER A C 1
ATOM 2249 O O . SER A 1 283 ? -40.160 14.653 42.455 1.00 74.00 283 SER A O 1
ATOM 2251 N N . THR A 1 284 ? -38.161 14.105 41.597 1.00 72.44 284 THR A N 1
ATOM 2252 C CA . THR A 1 284 ? -37.393 15.137 42.309 1.00 72.44 284 THR A CA 1
ATOM 2253 C C . THR A 1 284 ? -36.997 16.286 41.378 1.00 72.44 284 THR A C 1
ATOM 2255 O O . THR A 1 284 ? -37.137 17.450 41.746 1.00 72.44 284 THR A O 1
ATOM 2258 N N . ASP A 1 285 ? -36.509 15.978 40.172 1.00 80.38 285 ASP A N 1
ATOM 2259 C CA . ASP A 1 285 ? -36.158 16.950 39.130 1.00 80.38 285 ASP A CA 1
ATOM 2260 C C . ASP A 1 285 ? -36.222 16.297 37.734 1.00 80.38 285 ASP A C 1
ATOM 2262 O O . ASP A 1 285 ? -35.304 15.593 37.291 1.00 80.38 285 ASP A O 1
ATOM 2266 N N . ALA A 1 286 ? -37.299 16.593 37.001 1.00 81.94 286 ALA A N 1
ATOM 2267 C CA . ALA A 1 286 ? -37.536 16.085 35.650 1.00 81.94 286 ALA A CA 1
ATOM 2268 C C . ALA A 1 286 ? -36.435 16.480 34.641 1.00 81.94 286 ALA A C 1
ATOM 2270 O O . ALA A 1 286 ? -36.085 15.697 33.755 1.00 81.94 286 ALA A O 1
ATOM 2271 N N . LYS A 1 287 ? -35.806 17.658 34.791 1.00 83.38 287 LYS A N 1
ATOM 2272 C CA . LYS A 1 287 ? -34.745 18.115 33.871 1.00 83.38 287 LYS A CA 1
ATOM 2273 C C . LYS A 1 287 ? -33.454 17.323 34.059 1.00 83.38 287 LYS A C 1
ATOM 2275 O O . LYS A 1 287 ? -32.685 17.153 33.109 1.00 83.38 287 LYS A O 1
ATOM 2280 N N . MET A 1 288 ? -33.180 16.858 35.276 1.00 79.69 288 MET A N 1
ATOM 2281 C CA . MET A 1 288 ? -32.024 16.004 35.558 1.00 79.69 288 MET A CA 1
ATOM 2282 C C . MET A 1 288 ? -32.274 14.548 35.157 1.00 79.69 288 MET A C 1
ATOM 2284 O O . MET A 1 288 ? -31.358 13.915 34.627 1.00 79.69 288 MET A O 1
ATOM 2288 N N . ALA A 1 289 ? -33.501 14.042 35.311 1.00 82.88 289 ALA A N 1
ATOM 2289 C CA . ALA A 1 289 ? -33.896 12.728 34.797 1.00 82.88 289 ALA A CA 1
ATOM 2290 C C . ALA A 1 289 ? -33.658 12.612 33.277 1.00 82.88 289 ALA A C 1
ATOM 2292 O O . ALA A 1 289 ? -33.072 11.634 32.805 1.00 82.88 289 ALA A O 1
ATOM 2293 N N . ASP A 1 290 ? -33.978 13.660 32.514 1.00 85.25 290 ASP A N 1
ATOM 2294 C CA . ASP A 1 290 ? -33.696 13.718 31.075 1.00 85.25 290 ASP A CA 1
ATOM 2295 C C . ASP A 1 290 ? -32.199 13.704 30.744 1.00 85.25 290 ASP A C 1
ATOM 2297 O O . ASP A 1 290 ? -31.771 13.084 29.764 1.00 85.25 290 ASP A O 1
ATOM 2301 N N . LYS A 1 291 ? -31.369 14.360 31.564 1.00 85.25 291 LYS A N 1
ATOM 2302 C CA . LYS A 1 291 ? -29.905 14.329 31.401 1.00 85.25 291 LYS A CA 1
ATOM 2303 C C . LYS A 1 291 ? -29.339 12.937 31.669 1.00 85.25 291 LYS A C 1
ATOM 2305 O O . LYS A 1 291 ? -28.427 12.522 30.955 1.00 85.25 291 LYS A O 1
ATOM 2310 N N . VAL A 1 292 ? -29.897 12.208 32.637 1.00 84.81 292 VAL A N 1
ATOM 2311 C CA . VAL A 1 292 ? -29.561 10.799 32.876 1.00 84.81 292 VAL A CA 1
ATOM 2312 C C . VAL A 1 292 ? -29.954 9.953 31.669 1.00 84.81 292 VAL A C 1
ATOM 2314 O O . VAL A 1 292 ? -29.102 9.244 31.139 1.00 84.81 292 VAL A O 1
ATOM 2317 N N . LYS A 1 293 ? -31.197 10.063 31.172 1.00 84.31 293 LYS A N 1
ATOM 2318 C CA . LYS A 1 293 ? -31.688 9.308 29.999 1.00 84.31 293 LYS A CA 1
ATOM 2319 C C . LYS A 1 293 ? -30.809 9.539 28.759 1.00 84.31 293 LYS A C 1
ATOM 2321 O O . LYS A 1 293 ? -30.524 8.593 28.025 1.00 84.31 293 LYS A O 1
ATOM 2326 N N . LYS A 1 294 ? -30.269 10.747 28.572 1.00 86.56 294 LYS A N 1
ATOM 2327 C CA . LYS A 1 294 ? -29.396 11.104 27.434 1.00 86.56 294 LYS A CA 1
ATOM 2328 C C . LYS A 1 294 ? -27.918 10.695 27.586 1.00 86.56 294 LYS A C 1
ATOM 2330 O O . LYS A 1 294 ? -27.176 10.767 26.607 1.00 86.56 294 LYS A O 1
ATOM 2335 N N . GLU A 1 295 ? -27.475 10.227 28.755 1.00 82.56 295 GLU A N 1
ATOM 2336 C CA . GLU A 1 295 ? -26.070 9.856 28.996 1.00 82.56 295 GLU A CA 1
ATOM 2337 C C . GLU A 1 295 ? -25.670 8.593 28.212 1.00 82.56 295 GLU A C 1
ATOM 2339 O O . GLU A 1 295 ? -26.151 7.493 28.496 1.00 82.56 295 GLU A O 1
ATOM 2344 N N . LYS A 1 296 ? -24.772 8.721 27.229 1.00 78.94 296 LYS A N 1
ATOM 2345 C CA . LYS A 1 296 ? -24.339 7.579 26.399 1.00 78.94 296 LYS A CA 1
ATOM 2346 C C . LYS A 1 296 ? -23.398 6.634 27.149 1.00 78.94 296 LYS A C 1
ATOM 2348 O O . LYS A 1 296 ? -23.449 5.428 26.938 1.00 78.94 296 LYS A O 1
ATOM 2353 N N . ASN A 1 297 ? -22.581 7.166 28.058 1.00 75.06 297 ASN A N 1
ATOM 2354 C CA . ASN A 1 297 ? -21.559 6.414 28.786 1.00 75.06 297 ASN A CA 1
ATOM 2355 C C . ASN A 1 297 ? -21.931 6.250 30.266 1.00 75.06 297 ASN A C 1
ATOM 2357 O O . ASN A 1 297 ? -21.142 6.587 31.148 1.00 75.06 297 ASN A O 1
ATOM 2361 N N . TRP A 1 298 ? -23.125 5.710 30.546 1.00 76.00 298 TRP A N 1
ATOM 2362 C CA . TRP A 1 298 ? -23.660 5.548 31.911 1.00 76.00 298 TRP A CA 1
ATOM 2363 C C . TRP A 1 298 ? -22.657 4.920 32.887 1.00 76.00 298 TRP A C 1
ATOM 2365 O O . TRP A 1 298 ? -22.460 5.424 33.990 1.00 76.00 298 TRP A O 1
ATOM 2375 N N . ARG A 1 299 ? -21.933 3.892 32.427 1.00 71.81 299 ARG A N 1
ATOM 2376 C CA . ARG A 1 299 ? -20.880 3.203 33.186 1.00 71.81 299 ARG A CA 1
ATOM 2377 C C . ARG A 1 299 ? -19.794 4.122 33.750 1.00 71.81 299 ARG A C 1
ATOM 2379 O O . ARG A 1 299 ? -19.259 3.827 34.811 1.00 71.81 299 ARG A O 1
ATOM 2386 N N . PHE A 1 300 ? -19.447 5.191 33.037 1.00 72.25 300 PHE A N 1
ATOM 2387 C CA . PHE A 1 300 ? -18.383 6.123 33.422 1.00 72.25 300 PHE A CA 1
ATOM 2388 C C . PHE A 1 300 ? -18.929 7.464 33.939 1.00 72.25 300 PHE A C 1
ATOM 2390 O O . PHE A 1 300 ? -18.199 8.209 34.581 1.00 72.25 300 PHE A O 1
ATOM 2397 N N . GLY A 1 301 ? -20.202 7.774 33.667 1.00 71.25 301 GLY A N 1
ATOM 2398 C CA . GLY A 1 301 ? -20.849 9.041 34.023 1.00 71.25 301 GLY A CA 1
ATOM 2399 C C . GLY A 1 301 ? -21.739 8.996 35.267 1.00 71.25 301 GLY A C 1
ATOM 2400 O O . GLY A 1 301 ? -22.235 10.042 35.681 1.00 71.25 301 GLY A O 1
ATOM 2401 N N . TYR A 1 302 ? -21.957 7.823 35.871 1.00 75.81 302 TYR A N 1
ATOM 2402 C CA . TYR A 1 302 ? -22.899 7.649 36.985 1.00 75.81 302 TYR A CA 1
ATOM 2403 C C . TYR A 1 302 ? -22.626 8.593 38.167 1.00 75.81 302 TYR A C 1
ATOM 2405 O O . TYR A 1 302 ? -23.541 9.261 38.639 1.00 75.81 302 TYR A O 1
ATOM 2413 N N . THR A 1 303 ? -21.365 8.742 38.582 1.00 74.56 303 THR A N 1
ATOM 2414 C CA . THR A 1 303 ? -20.950 9.583 39.722 1.00 74.56 303 THR A CA 1
ATOM 2415 C C . THR A 1 303 ? -21.416 11.030 39.596 1.00 74.56 303 THR A C 1
ATOM 2417 O O . THR A 1 303 ? -21.907 11.608 40.563 1.00 74.56 303 THR A O 1
ATOM 2420 N N . LYS A 1 304 ? -21.351 11.599 38.388 1.00 80.56 304 LYS A N 1
ATOM 2421 C CA . LYS A 1 304 ? -21.849 12.952 38.111 1.00 80.56 304 LYS A CA 1
ATOM 2422 C C . LYS A 1 304 ? -23.346 13.062 38.401 1.00 80.56 304 LYS A C 1
ATOM 2424 O O . LYS A 1 304 ? -23.791 14.030 39.010 1.00 80.56 304 LYS A O 1
ATOM 2429 N N . HIS A 1 305 ? -24.120 12.073 37.962 1.00 83.50 305 HIS A N 1
ATOM 2430 C CA . HIS A 1 305 ? -25.572 12.062 38.125 1.00 83.50 305 HIS A CA 1
ATOM 2431 C C . HIS A 1 305 ? -25.992 11.762 39.569 1.00 83.50 305 HIS A C 1
ATOM 2433 O O . HIS A 1 305 ? -26.930 12.391 40.051 1.00 83.50 305 HIS A O 1
ATO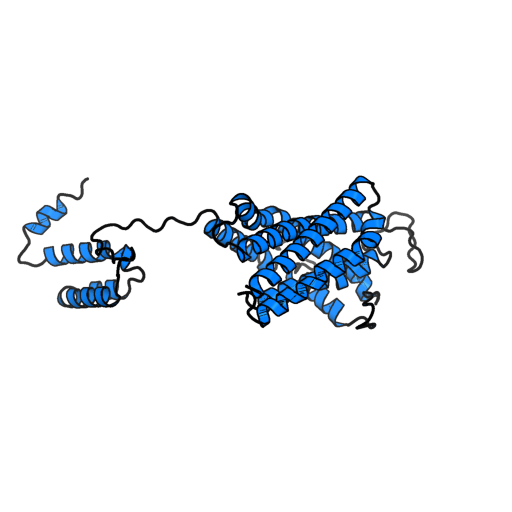M 2439 N N . ILE A 1 306 ? -25.263 10.905 40.296 1.00 80.88 306 ILE A N 1
ATOM 2440 C CA . ILE A 1 306 ? -25.479 10.699 41.740 1.00 80.88 306 ILE A CA 1
ATOM 2441 C C . ILE A 1 306 ? -25.202 11.975 42.525 1.00 80.88 306 ILE A C 1
ATOM 2443 O O . ILE A 1 306 ? -26.031 12.370 43.335 1.00 80.88 306 ILE A O 1
ATOM 2447 N N . LEU A 1 307 ? -24.049 12.618 42.308 1.00 78.88 307 LEU A N 1
ATOM 2448 C CA . LEU A 1 307 ? -23.681 13.832 43.039 1.00 78.88 307 LEU A CA 1
ATOM 2449 C C . LEU A 1 307 ? -24.719 14.933 42.820 1.00 78.88 307 LEU A C 1
ATOM 2451 O O . LEU A 1 307 ? -25.155 15.571 43.774 1.00 78.88 307 LEU A O 1
ATOM 2455 N N . ASN A 1 308 ? -25.189 15.093 41.581 1.00 80.12 308 ASN A N 1
ATOM 2456 C CA . ASN A 1 308 ? -26.277 16.019 41.281 1.00 80.12 308 ASN A CA 1
ATOM 2457 C C . A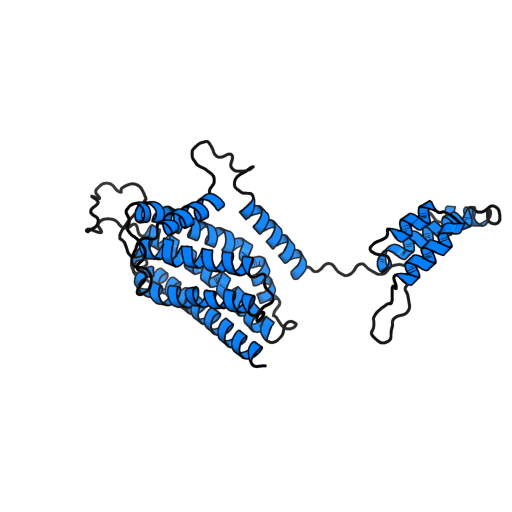SN A 1 308 ? -27.569 15.646 42.023 1.00 80.12 308 ASN A C 1
ATOM 2459 O O . ASN A 1 308 ? -28.202 16.531 42.597 1.00 80.12 308 ASN A O 1
ATOM 2463 N N . ASN A 1 309 ? -27.934 14.359 42.067 1.00 83.19 309 ASN A N 1
ATOM 2464 C CA . ASN A 1 309 ? -29.100 13.899 42.823 1.00 83.19 309 ASN A CA 1
ATOM 2465 C C . ASN A 1 309 ? -28.972 14.197 44.324 1.00 83.19 309 ASN A C 1
ATOM 2467 O O . ASN A 1 309 ? -29.911 14.693 44.943 1.00 83.19 309 ASN A O 1
ATOM 2471 N N . LEU A 1 310 ? -27.797 13.938 44.907 1.00 78.19 310 LEU A N 1
ATOM 2472 C CA . LEU A 1 310 ? -27.508 14.206 46.317 1.00 78.19 310 LEU A CA 1
ATOM 2473 C C . LEU A 1 310 ? -27.628 15.700 46.633 1.00 78.19 310 LEU A C 1
ATOM 2475 O O . LEU A 1 310 ? -28.261 16.065 47.620 1.00 78.19 310 LEU A O 1
ATOM 2479 N N . VAL A 1 311 ? -27.093 16.571 45.771 1.00 79.88 311 VAL A N 1
ATOM 2480 C CA . VAL A 1 311 ? -27.195 18.030 45.929 1.00 79.88 311 VAL A CA 1
ATOM 2481 C C . VAL A 1 311 ? -28.649 18.500 45.876 1.00 79.88 311 VAL A C 1
ATOM 2483 O O . VAL A 1 311 ? -29.045 19.349 46.673 1.00 79.88 311 VAL A O 1
ATOM 2486 N N . VAL A 1 312 ? -29.454 17.970 44.954 1.00 76.69 312 VAL A N 1
ATOM 2487 C CA . VAL A 1 312 ? -30.881 18.318 44.848 1.00 76.69 312 VAL A CA 1
ATOM 2488 C C . VAL A 1 312 ? -31.652 17.802 46.064 1.00 76.69 312 VAL A C 1
ATOM 2490 O O . VAL A 1 312 ? -32.403 18.557 46.679 1.00 76.69 312 VAL A O 1
ATOM 2493 N N . SER A 1 313 ? -31.399 16.559 46.474 1.00 74.12 313 SER A N 1
ATOM 2494 C CA . SER A 1 313 ? -32.018 15.949 47.655 1.00 74.12 313 SER A CA 1
ATOM 2495 C C . SER A 1 313 ? -31.694 16.728 48.937 1.00 74.12 313 SER A C 1
ATOM 2497 O O . SER A 1 313 ? -32.572 16.938 49.773 1.00 74.12 313 SER A O 1
ATOM 2499 N N . ALA A 1 314 ? -30.465 17.243 49.061 1.00 69.31 314 ALA A N 1
ATOM 2500 C CA . ALA A 1 314 ? -30.036 18.066 50.191 1.00 69.31 314 ALA A CA 1
ATOM 2501 C C . ALA A 1 314 ? -30.700 19.459 50.236 1.00 69.31 314 ALA A C 1
ATOM 2503 O O . ALA A 1 314 ? -30.778 20.062 51.304 1.00 69.31 314 ALA A O 1
ATOM 2504 N N . LYS A 1 315 ? -31.211 19.980 49.110 1.00 68.88 315 LYS A N 1
ATOM 2505 C CA . LYS A 1 315 ? -31.929 21.270 49.052 1.00 68.88 315 LYS A CA 1
ATOM 2506 C C . LYS A 1 315 ? -33.390 21.184 49.507 1.00 68.88 315 LYS A C 1
ATOM 2508 O O . LYS A 1 315 ? -34.011 22.226 49.708 1.00 68.88 315 LYS A O 1
ATOM 2513 N N . SER A 1 316 ? -33.941 19.981 49.683 1.00 65.12 316 SER A N 1
ATOM 2514 C CA . SER A 1 316 ? -35.295 19.796 50.214 1.00 65.12 316 SER A CA 1
ATOM 2515 C C . SER A 1 316 ? -35.415 20.352 51.644 1.00 65.12 316 SER A C 1
ATOM 2517 O O . SER A 1 316 ? -34.519 20.183 52.474 1.00 65.12 316 SER A O 1
ATOM 2519 N N . GLN A 1 317 ? -36.542 21.009 51.944 1.00 54.94 317 GLN A N 1
ATOM 2520 C CA . GLN A 1 317 ? -36.813 21.819 53.148 1.00 54.94 317 GLN A CA 1
ATOM 2521 C C . GLN A 1 317 ? -36.519 21.107 54.487 1.00 54.94 317 GLN A C 1
ATOM 2523 O O . GLN A 1 317 ? -36.216 21.760 55.482 1.00 54.94 317 GLN A O 1
ATOM 2528 N N . LYS A 1 318 ? -36.540 19.767 54.507 1.00 54.56 318 LYS A N 1
ATOM 2529 C CA . LYS A 1 318 ? -36.273 18.923 55.687 1.00 54.56 318 LYS A CA 1
ATOM 2530 C C . LYS A 1 318 ? -34.785 18.823 56.087 1.00 54.56 318 LYS A C 1
ATOM 2532 O O . LYS A 1 318 ? -34.502 18.368 57.189 1.00 54.56 318 LYS A O 1
ATOM 2537 N N . HIS A 1 319 ? -33.839 19.242 55.234 1.00 51.78 319 HIS A N 1
ATOM 2538 C CA . HIS A 1 319 ? -32.401 18.951 55.392 1.00 51.78 319 HIS A CA 1
ATOM 2539 C C . HIS A 1 319 ? -31.462 20.171 55.304 1.00 51.78 319 HIS A C 1
ATOM 2541 O O . HIS A 1 319 ? -30.265 20.002 55.088 1.00 51.78 319 HIS A O 1
ATOM 2547 N N . GLN A 1 320 ? -31.936 21.396 55.566 1.00 53.59 320 GLN A N 1
ATOM 2548 C CA . GLN A 1 320 ? -31.108 22.623 55.513 1.00 53.59 320 GLN A CA 1
ATOM 2549 C C . GLN A 1 320 ? -29.814 22.580 56.362 1.00 53.59 320 GLN A C 1
ATOM 2551 O O . GLN A 1 320 ? -28.858 23.297 56.066 1.00 53.59 320 GLN A O 1
ATOM 2556 N N . LYS A 1 321 ? -29.744 21.721 57.393 1.00 55.94 321 LYS A N 1
ATOM 2557 C CA . LYS A 1 321 ? -28.514 21.470 58.172 1.00 55.94 321 LYS A CA 1
ATOM 2558 C C . LYS A 1 321 ? -27.417 20.760 57.358 1.00 55.94 321 LYS A C 1
ATOM 2560 O O . LYS A 1 321 ? -26.243 21.038 57.570 1.00 55.94 321 LYS A O 1
ATOM 2565 N N . LEU A 1 322 ? -27.783 19.895 56.409 1.00 52.06 322 LEU A N 1
ATOM 2566 C CA . LEU A 1 322 ? -26.859 19.119 55.571 1.00 52.06 322 LEU A CA 1
ATOM 2567 C C . LEU A 1 322 ? -26.176 19.992 54.504 1.00 52.06 322 LEU A C 1
ATOM 2569 O O . LEU A 1 322 ? -25.006 19.802 54.179 1.00 52.06 322 LEU A O 1
ATOM 2573 N N . THR A 1 323 ? -26.893 20.993 53.990 1.00 51.75 323 THR A N 1
ATOM 2574 C CA . THR A 1 323 ? -26.404 21.925 52.962 1.00 51.75 323 THR A CA 1
ATOM 2575 C C . THR A 1 323 ? -25.224 22.765 53.450 1.00 51.75 323 THR A C 1
ATOM 2577 O O . THR A 1 323 ? -24.341 23.079 52.658 1.00 51.75 323 THR A O 1
ATOM 2580 N N . LYS A 1 324 ? -25.171 23.079 54.754 1.00 55.19 324 LYS A N 1
ATOM 2581 C CA . LYS A 1 324 ? -24.034 23.779 55.376 1.00 55.19 324 LYS A CA 1
ATOM 2582 C C . LYS A 1 324 ? -22.776 22.908 55.459 1.00 55.19 324 LYS A C 1
ATOM 2584 O O . LYS A 1 324 ? -21.687 23.423 55.255 1.00 55.19 324 LYS A O 1
ATOM 2589 N N . VAL A 1 325 ? -22.927 21.601 55.695 1.00 58.22 325 VAL A N 1
ATOM 2590 C CA . VAL A 1 325 ? -21.804 20.644 55.744 1.00 58.22 325 VAL A CA 1
ATOM 2591 C C . VAL A 1 325 ? -21.207 20.434 54.347 1.00 58.22 325 VAL A C 1
ATOM 2593 O O . VAL A 1 325 ? -20.003 20.540 54.168 1.00 58.22 325 VAL A O 1
ATOM 2596 N N . LEU A 1 326 ? -22.047 20.245 53.323 1.00 52.34 326 LEU A N 1
ATOM 2597 C CA . LEU A 1 326 ? -21.595 20.011 51.941 1.00 52.34 326 LEU A CA 1
ATOM 2598 C C . LEU A 1 326 ? -20.949 21.233 51.266 1.00 52.34 326 LEU A C 1
ATOM 2600 O O . LEU A 1 326 ? -20.226 21.087 50.283 1.00 52.34 326 LEU A O 1
ATOM 2604 N N . GLN A 1 327 ? -21.251 22.444 51.736 1.00 54.03 327 GLN A N 1
ATOM 2605 C CA . GLN A 1 327 ? -20.638 23.669 51.220 1.00 54.03 327 GLN A CA 1
ATOM 2606 C C . GLN A 1 327 ? -19.310 24.008 51.909 1.00 54.03 327 GLN A C 1
ATOM 2608 O O . GLN A 1 327 ? -18.544 24.760 51.316 1.00 54.03 327 GLN A O 1
ATOM 2613 N N . GLY A 1 328 ? -19.036 23.447 53.094 1.00 47.34 328 GLY A N 1
ATOM 2614 C CA . GLY A 1 328 ? -17.801 23.677 53.853 1.00 47.34 328 GLY A CA 1
ATOM 2615 C C . GLY A 1 328 ? -16.578 22.895 53.357 1.00 47.34 328 GLY A C 1
ATOM 2616 O O . GLY A 1 328 ? -15.464 23.318 53.617 1.00 47.34 328 GLY A O 1
ATOM 2617 N N . ASP A 1 329 ? -16.770 21.817 52.592 1.00 45.81 329 ASP A N 1
ATOM 2618 C CA . ASP A 1 329 ? -15.684 20.925 52.134 1.00 45.81 329 ASP A CA 1
ATOM 2619 C C . ASP A 1 329 ? -15.199 21.207 50.697 1.00 45.81 329 ASP A C 1
ATOM 2621 O O . ASP A 1 329 ? -14.594 20.354 50.051 1.00 45.81 329 ASP A O 1
ATOM 2625 N N . ARG A 1 330 ? -15.475 22.397 50.145 1.00 41.47 330 ARG A N 1
ATOM 2626 C CA . ARG A 1 330 ? -15.003 22.779 48.797 1.00 41.47 330 ARG A CA 1
ATOM 2627 C C . ARG A 1 330 ? -13.638 23.482 48.759 1.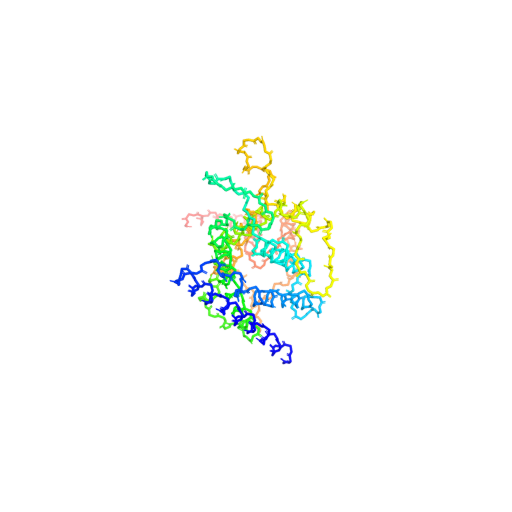00 41.47 330 ARG A C 1
ATOM 2629 O O . ARG A 1 330 ? -13.244 23.903 47.676 1.00 41.47 330 ARG A O 1
ATOM 2636 N N . ASP A 1 331 ? -12.917 23.517 49.881 1.00 35.66 331 ASP A N 1
ATOM 2637 C CA . ASP A 1 331 ? -11.560 24.076 50.006 1.00 35.66 331 ASP A CA 1
ATOM 2638 C C . ASP A 1 331 ? -10.486 22.998 50.301 1.00 35.66 331 ASP A C 1
ATOM 2640 O O . ASP A 1 331 ? -9.616 23.188 51.152 1.00 35.66 331 ASP A O 1
ATOM 2644 N N . CYS A 1 332 ? -10.526 21.853 49.607 1.00 33.06 332 CYS A N 1
ATOM 2645 C CA . CYS A 1 332 ? -9.431 20.868 49.574 1.00 33.06 332 CYS A CA 1
ATOM 2646 C C . CYS A 1 332 ? -9.168 20.359 48.153 1.00 33.06 332 CYS A C 1
ATOM 2648 O O . CYS A 1 332 ? -10.147 19.972 47.469 1.00 33.06 332 CYS A O 1
#